Protein AF-V7EGT7-F1 (afdb_monomer_lite)

Radius of gyration: 18.67 Å; chains: 1; bounding box: 60×34×49 Å

Secondary structure (DSSP, 8-state):
-HHHHHHHHHH--S--EEE-BB-PPTT-TTHHHHHHHHHH-HHHHHTT----HHHHHHHHHHHH-THHHHHSSB--GGGTHHHHTTT--EEE---TT----SSS-HHHHHHHHHHHHHHT--SBGGGG-BT-SPPPPTTSPPPPS-EEEEEBGGGGTTTTHHHHTT---S-TTT--HHHHHHHHHEEEEE-HHHHHHHHHHHHHHHHTT-----PPPPP--

pLDDT: mean 87.6, std 14.0, range [36.25, 98.38]

Structure (mmCIF, N/CA/C/O backbone):
data_AF-V7EGT7-F1
#
_entry.id   AF-V7EGT7-F1
#
loop_
_atom_site.group_PDB
_atom_site.id
_atom_site.type_symbol
_atom_site.label_atom_id
_atom_site.label_alt_id
_atom_site.label_comp_id
_atom_site.label_asym_id
_atom_site.label_entity_id
_atom_site.label_seq_id
_atom_site.pdbx_PDB_ins_code
_atom_site.Cartn_x
_atom_site.Cartn_y
_atom_site.Cartn_z
_atom_site.occupancy
_atom_site.B_iso_or_equiv
_atom_site.auth_seq_id
_atom_site.auth_comp_id
_atom_site.auth_asym_id
_atom_site.auth_atom_id
_atom_site.pdbx_PDB_model_num
ATOM 1 N N . MET A 1 1 ? -11.798 -7.385 8.206 1.00 70.88 1 MET A N 1
ATOM 2 C CA . MET A 1 1 ? -10.501 -7.051 8.843 1.00 70.88 1 MET A CA 1
ATOM 3 C C . MET A 1 1 ? -10.725 -6.341 10.172 1.00 70.88 1 MET A C 1
ATOM 5 O O . MET A 1 1 ? -10.284 -6.860 11.183 1.00 70.88 1 MET A O 1
ATOM 9 N N . ILE A 1 2 ? -11.494 -5.248 10.194 1.00 84.38 2 ILE A N 1
ATOM 10 C CA . ILE A 1 2 ? -11.870 -4.516 11.419 1.00 84.38 2 ILE A CA 1
ATOM 11 C C . ILE A 1 2 ? -12.521 -5.384 12.517 1.00 84.38 2 ILE A C 1
ATOM 13 O O . ILE A 1 2 ? -12.106 -5.248 13.665 1.00 84.38 2 ILE A O 1
ATOM 17 N N . PRO A 1 3 ? -13.462 -6.310 12.226 1.00 88.12 3 PRO A N 1
ATOM 18 C CA . PRO A 1 3 ? -14.030 -7.165 13.275 1.00 88.12 3 PRO A CA 1
ATOM 19 C C . PRO A 1 3 ? -12.969 -7.982 14.027 1.00 88.12 3 PRO A C 1
ATOM 21 O O . PRO A 1 3 ? -12.962 -8.006 15.251 1.00 88.12 3 PRO A O 1
ATOM 24 N N . VAL A 1 4 ? -11.999 -8.540 13.296 1.00 91.62 4 VAL A N 1
ATOM 25 C CA . VAL A 1 4 ? -10.891 -9.313 13.877 1.00 91.62 4 VAL A CA 1
ATOM 26 C C . VAL A 1 4 ? -10.003 -8.437 14.766 1.00 91.62 4 VAL A C 1
ATOM 28 O O . VAL A 1 4 ? -9.580 -8.883 15.826 1.00 91.62 4 VAL A O 1
ATOM 31 N N . LEU A 1 5 ? -9.742 -7.184 14.380 1.00 93.00 5 LEU A N 1
ATOM 32 C CA . LEU A 1 5 ? -8.961 -6.255 15.208 1.00 93.00 5 LEU A CA 1
ATOM 33 C C . LEU A 1 5 ? -9.664 -5.941 16.540 1.00 93.00 5 LEU A C 1
ATOM 35 O O . LEU A 1 5 ? -9.001 -5.892 17.576 1.00 93.00 5 LEU A O 1
ATOM 39 N N . ARG A 1 6 ? -11.000 -5.810 16.539 1.00 92.31 6 ARG A N 1
ATOM 40 C CA . ARG A 1 6 ? -11.787 -5.642 17.776 1.00 92.31 6 ARG A CA 1
ATOM 41 C C . ARG A 1 6 ? -11.667 -6.860 18.684 1.00 92.31 6 ARG A C 1
ATOM 43 O O . ARG A 1 6 ? -11.539 -6.704 19.896 1.00 92.31 6 ARG A O 1
ATOM 50 N N . ASP A 1 7 ? -11.703 -8.057 18.109 1.00 95.38 7 ASP A N 1
ATOM 51 C CA . ASP A 1 7 ? -11.580 -9.297 18.876 1.00 95.38 7 ASP A CA 1
ATOM 52 C C . ASP A 1 7 ? -10.172 -9.456 19.463 1.00 95.38 7 ASP A C 1
ATOM 54 O O . ASP A 1 7 ? -10.041 -9.807 20.635 1.00 95.38 7 ASP A O 1
ATOM 58 N N . ILE A 1 8 ? -9.126 -9.091 18.709 1.00 96.06 8 ILE A N 1
ATOM 59 C CA . ILE A 1 8 ? -7.748 -9.031 19.221 1.00 96.06 8 ILE A CA 1
ATOM 60 C C . ILE A 1 8 ? -7.662 -8.065 20.404 1.00 96.06 8 ILE A C 1
ATOM 62 O O . ILE A 1 8 ? -7.155 -8.450 21.455 1.00 96.06 8 ILE A O 1
ATOM 66 N N . ARG A 1 9 ? -8.194 -6.840 20.276 1.00 95.06 9 ARG A N 1
ATOM 67 C CA . ARG A 1 9 ? -8.167 -5.854 21.367 1.00 95.06 9 ARG A CA 1
ATOM 68 C C . ARG A 1 9 ? -8.840 -6.373 22.636 1.00 95.06 9 ARG A C 1
ATOM 70 O O . ARG A 1 9 ? -8.308 -6.139 23.715 1.00 95.06 9 ARG A O 1
ATOM 77 N N . LYS A 1 10 ? -9.979 -7.066 22.525 1.00 96.88 10 LYS A N 1
ATOM 78 C CA . LYS A 1 10 ? -10.683 -7.660 23.679 1.00 96.88 10 LYS A CA 1
ATOM 79 C C . LYS A 1 10 ? -9.888 -8.785 24.344 1.00 96.88 10 LYS A C 1
ATOM 81 O O . LYS A 1 10 ? -10.041 -9.005 25.540 1.00 96.88 10 LYS A O 1
ATOM 86 N N . ALA A 1 11 ? -9.083 -9.511 23.571 1.00 98.00 11 ALA A N 1
ATOM 87 C CA . ALA A 1 11 ? -8.347 -10.678 24.043 1.00 98.00 11 ALA A CA 1
ATOM 88 C C . ALA A 1 11 ? -7.030 -10.336 24.760 1.00 98.00 11 ALA A C 1
ATOM 90 O O . ALA A 1 11 ? -6.483 -11.192 25.453 1.00 98.00 11 ALA A O 1
ATOM 91 N N . VAL A 1 12 ? -6.498 -9.121 24.593 1.00 97.44 12 VAL A N 1
ATOM 92 C CA . VAL A 1 12 ? -5.183 -8.736 25.129 1.00 97.44 12 VAL A CA 1
ATOM 93 C C . VAL A 1 12 ? -5.239 -7.397 25.856 1.00 97.44 12 VAL A C 1
ATOM 95 O O . VAL A 1 12 ? -6.041 -6.532 25.522 1.00 97.44 12 VAL A O 1
ATOM 98 N N . SER A 1 13 ? -4.346 -7.186 26.823 1.00 96.12 13 SER A N 1
ATOM 99 C CA . SER A 1 13 ? -4.192 -5.919 27.560 1.00 96.12 13 SER A CA 1
ATOM 100 C C . SER A 1 13 ? -2.916 -5.153 27.202 1.00 96.12 13 SER A C 1
ATOM 102 O O . SER A 1 13 ? -2.724 -4.037 27.672 1.00 96.12 13 SER A O 1
ATOM 104 N N . CYS A 1 14 ? -2.042 -5.726 26.370 1.00 96.75 14 CYS A N 1
ATOM 105 C CA . CYS A 1 14 ? -0.824 -5.054 25.930 1.00 96.75 14 CYS A CA 1
ATOM 106 C C . CYS A 1 14 ? -1.125 -3.918 24.946 1.00 96.75 14 CYS A C 1
ATOM 108 O O . CYS A 1 14 ? -2.192 -3.874 24.328 1.00 96.75 14 CYS A O 1
ATOM 110 N N . GLN A 1 15 ? -0.158 -3.020 24.784 1.00 97.25 15 GLN A N 1
ATOM 111 C CA . GLN A 1 15 ? -0.218 -1.986 23.763 1.00 97.25 15 GLN A CA 1
ATOM 112 C C . GLN A 1 15 ? -0.240 -2.619 22.367 1.00 97.25 15 GLN A C 1
ATOM 114 O O . GLN A 1 15 ? 0.582 -3.485 22.051 1.00 97.25 15 GLN A O 1
ATOM 119 N N . LEU A 1 16 ? -1.176 -2.174 21.528 1.00 97.00 16 LEU A N 1
ATOM 120 C CA . LEU A 1 16 ? -1.299 -2.636 20.149 1.00 97.00 16 LEU A CA 1
ATOM 121 C C . LEU A 1 16 ? -0.778 -1.585 19.173 1.00 97.00 16 LEU A C 1
ATOM 123 O O . LEU A 1 16 ? -1.064 -0.396 19.306 1.00 97.00 16 LEU A O 1
ATOM 127 N N . SER A 1 17 ? -0.031 -2.056 18.173 1.00 96.31 17 SER A N 1
ATOM 128 C CA . SER A 1 17 ? 0.456 -1.230 17.069 1.00 96.31 17 SER A CA 1
ATOM 129 C C . SER A 1 17 ? -0.159 -1.665 15.746 1.00 96.31 17 SER A C 1
ATOM 131 O O . SER A 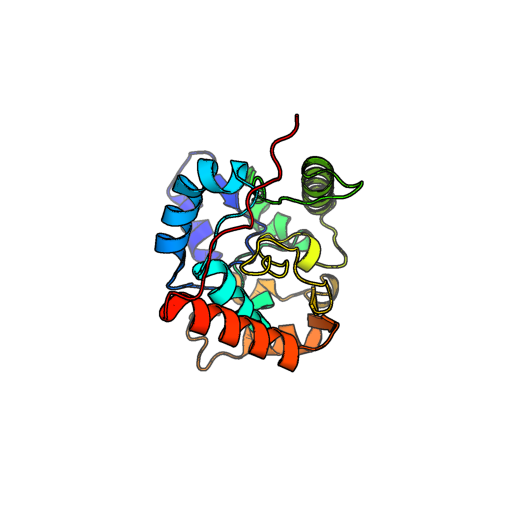1 17 ? -0.352 -2.861 15.511 1.00 96.31 17 SER A O 1
ATOM 133 N N . VAL A 1 18 ? -0.437 -0.699 14.874 1.00 95.38 18 VAL A N 1
ATOM 134 C CA . VAL A 1 18 ? -0.945 -0.931 13.521 1.00 95.38 18 VAL A CA 1
ATOM 135 C C . VAL A 1 18 ? 0.009 -0.328 12.495 1.00 95.38 18 VAL A C 1
ATOM 137 O O . VAL A 1 18 ? 0.459 0.803 12.643 1.00 95.38 18 VAL A O 1
ATOM 140 N N . LEU A 1 19 ? 0.345 -1.104 11.465 1.00 95.56 19 LEU A N 1
ATOM 141 C CA . LEU A 1 19 ? 1.169 -0.661 10.344 1.00 95.56 19 LEU A CA 1
ATOM 142 C C . LEU A 1 19 ? 0.270 -0.101 9.245 1.00 95.56 19 LEU A C 1
ATOM 144 O O . LEU A 1 19 ? -0.641 -0.801 8.807 1.00 95.56 19 LEU A O 1
ATOM 148 N N . VAL A 1 20 ? 0.510 1.141 8.826 1.00 96.38 20 VAL A N 1
ATOM 149 C CA . VAL A 1 20 ? -0.514 1.913 8.100 1.00 96.38 20 VAL A CA 1
ATOM 150 C C . VAL A 1 20 ? -0.236 2.152 6.619 1.00 96.38 20 VAL A C 1
ATOM 152 O O . VAL A 1 20 ? -1.173 2.403 5.875 1.00 96.38 20 VAL A O 1
ATOM 155 N N . ASN A 1 21 ? 1.003 2.045 6.143 1.00 95.00 21 ASN A N 1
ATOM 156 C CA . ASN A 1 21 ? 1.370 2.526 4.805 1.00 95.00 21 ASN A CA 1
ATOM 157 C C . ASN A 1 21 ? 2.013 1.466 3.893 1.00 95.00 21 ASN A C 1
ATOM 159 O O . ASN A 1 21 ? 2.873 1.767 3.068 1.00 95.00 21 ASN A O 1
ATOM 163 N N . GLU A 1 22 ? 1.587 0.214 4.024 1.00 93.31 22 GLU A N 1
ATOM 164 C CA . GLU A 1 22 ? 2.074 -0.895 3.199 1.00 93.31 22 GLU A CA 1
ATOM 165 C C . GLU A 1 22 ? 1.416 -0.915 1.807 1.00 93.31 22 GLU A C 1
ATOM 167 O O . GLU A 1 22 ? 0.243 -1.259 1.669 1.00 93.31 22 GLU A O 1
ATOM 172 N N . GLY A 1 23 ? 2.192 -0.624 0.754 1.00 93.06 23 GLY A N 1
ATOM 173 C CA . GLY A 1 23 ? 1.782 -0.725 -0.661 1.00 93.06 23 GLY A CA 1
ATOM 174 C C . GLY A 1 23 ? 1.973 -2.119 -1.282 1.00 93.06 23 GLY A C 1
ATOM 175 O O . GLY A 1 23 ? 2.091 -2.268 -2.507 1.00 93.06 23 GLY A O 1
ATOM 176 N N . CYS A 1 24 ? 2.052 -3.150 -0.438 1.00 93.06 24 CYS A N 1
ATOM 177 C CA . CYS A 1 24 ? 2.168 -4.547 -0.842 1.00 93.06 24 CYS A CA 1
ATOM 178 C C . CYS A 1 24 ? 0.906 -5.046 -1.563 1.00 93.06 24 CYS A C 1
ATOM 180 O O . CYS A 1 24 ? -0.211 -4.648 -1.248 1.00 93.06 24 CYS A O 1
ATOM 182 N N . VAL A 1 25 ? 1.067 -6.019 -2.463 1.00 95.38 25 VAL A N 1
ATOM 183 C CA . VAL A 1 25 ? -0.076 -6.743 -3.045 1.00 95.38 25 VAL A CA 1
ATOM 184 C C . VAL A 1 25 ? -0.821 -7.508 -1.942 1.00 95.38 25 VAL A C 1
ATOM 186 O O . VAL A 1 25 ? -0.206 -8.147 -1.079 1.00 95.38 25 VAL A O 1
ATOM 189 N N . PHE A 1 26 ? -2.151 -7.424 -1.945 1.00 94.69 26 PHE A N 1
ATOM 190 C CA . PHE A 1 26 ? -2.994 -8.097 -0.957 1.00 94.69 26 PHE A CA 1
ATOM 191 C C . PHE A 1 26 ? -2.834 -9.617 -1.048 1.00 94.69 26 PHE A C 1
ATOM 193 O O . PHE A 1 26 ? -2.833 -10.174 -2.140 1.00 94.69 26 PHE A O 1
ATOM 200 N N . GLU A 1 27 ? -2.657 -10.276 0.101 1.00 92.31 27 GLU A N 1
ATOM 201 C CA . GLU A 1 27 ? -2.372 -11.721 0.188 1.00 92.31 27 GLU A CA 1
ATOM 202 C C . GLU A 1 27 ? -1.234 -12.182 -0.752 1.00 92.31 27 GLU A C 1
ATOM 204 O O . GLU A 1 27 ? -1.244 -13.292 -1.280 1.00 92.31 27 GLU A O 1
ATOM 209 N N . CYS A 1 28 ? -0.221 -11.323 -0.940 1.00 94.81 28 CYS A N 1
ATOM 210 C CA . CYS A 1 28 ? 0.900 -11.578 -1.841 1.00 94.81 28 CYS A CA 1
ATOM 211 C C . CYS A 1 28 ? 1.594 -12.925 -1.546 1.00 94.81 28 CYS A C 1
ATOM 213 O O . CYS A 1 28 ? 2.134 -13.104 -0.444 1.00 94.81 28 CYS A O 1
ATOM 215 N N . PRO A 1 29 ? 1.692 -13.836 -2.537 1.00 95.38 29 PRO A N 1
ATOM 216 C CA . PRO A 1 29 ? 2.338 -15.136 -2.355 1.00 95.38 29 PRO A CA 1
ATOM 217 C C . PRO A 1 29 ? 3.851 -15.014 -2.134 1.00 95.38 29 PRO A C 1
ATOM 219 O O . PRO A 1 29 ? 4.467 -15.892 -1.534 1.00 95.38 29 PRO A O 1
ATOM 222 N N . LEU A 1 30 ? 4.456 -13.902 -2.561 1.00 95.81 30 LEU A N 1
ATOM 223 C CA . LEU A 1 30 ? 5.890 -13.654 -2.422 1.00 95.81 30 LEU A CA 1
ATOM 224 C C . LEU A 1 30 ? 6.261 -13.028 -1.075 1.00 95.81 30 LEU A C 1
ATOM 226 O O . LEU A 1 30 ? 7.444 -12.906 -0.782 1.00 95.81 30 LEU A O 1
ATOM 230 N N . ARG A 1 31 ? 5.294 -12.651 -0.223 1.00 92.88 31 ARG A N 1
ATOM 231 C CA . ARG A 1 31 ? 5.556 -11.834 0.977 1.00 92.88 31 ARG A CA 1
ATOM 232 C C . ARG A 1 31 ? 6.598 -12.439 1.918 1.00 92.88 31 ARG A C 1
ATOM 234 O O . ARG A 1 31 ? 7.459 -11.720 2.413 1.00 92.88 31 ARG A O 1
ATOM 241 N N . ARG A 1 32 ? 6.520 -13.748 2.180 1.00 93.31 32 ARG A N 1
ATOM 242 C CA . ARG A 1 32 ? 7.468 -14.428 3.083 1.00 93.31 32 ARG A CA 1
ATOM 243 C C . ARG A 1 32 ? 8.871 -14.495 2.489 1.00 93.31 32 ARG A C 1
ATOM 245 O O . ARG A 1 32 ? 9.837 -14.253 3.200 1.00 93.31 32 ARG A O 1
ATOM 252 N N . TYR A 1 33 ? 8.963 -14.803 1.199 1.00 93.94 33 TYR A N 1
ATOM 253 C CA . TYR A 1 33 ? 10.238 -14.861 0.495 1.00 93.94 33 TYR A CA 1
ATOM 254 C C . TYR A 1 33 ? 10.879 -13.471 0.407 1.00 93.94 33 TYR A C 1
ATOM 256 O O . TYR A 1 33 ? 12.031 -13.312 0.795 1.00 93.94 33 TYR A O 1
ATOM 264 N N . HIS A 1 34 ? 10.101 -12.453 0.033 1.00 92.38 34 HIS A N 1
ATOM 265 C CA . HIS A 1 34 ? 10.538 -11.061 -0.017 1.00 92.38 34 HI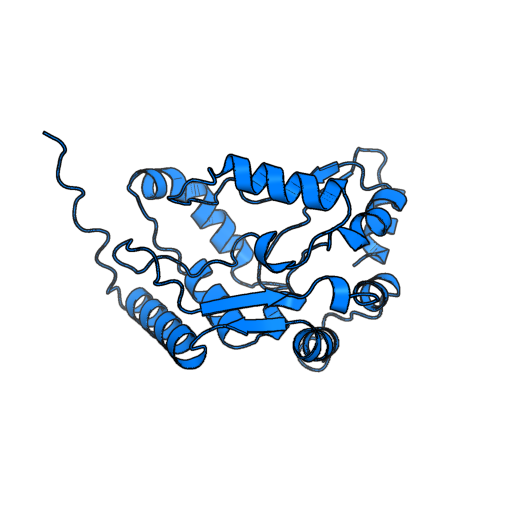S A CA 1
ATOM 266 C C . HIS A 1 34 ? 11.067 -10.574 1.337 1.00 92.38 34 HIS A C 1
ATOM 268 O O . HIS A 1 34 ? 12.162 -10.030 1.402 1.00 92.38 34 HIS A O 1
ATOM 274 N N . ALA A 1 35 ? 10.355 -10.848 2.438 1.00 89.62 35 ALA A N 1
ATOM 275 C CA . ALA A 1 35 ? 10.841 -10.510 3.777 1.00 89.62 35 ALA A CA 1
ATOM 276 C C . ALA A 1 35 ? 12.198 -11.170 4.095 1.00 89.62 35 ALA A C 1
ATOM 278 O O . ALA A 1 35 ? 13.050 -10.542 4.723 1.00 89.62 35 ALA A O 1
ATOM 279 N N . GLY A 1 36 ? 12.418 -12.408 3.639 1.00 90.06 36 GLY A N 1
ATOM 280 C CA . GLY A 1 36 ? 13.708 -13.089 3.756 1.00 90.06 36 GLY A CA 1
ATOM 281 C C . GLY A 1 36 ? 14.805 -12.404 2.941 1.00 90.06 36 GLY A C 1
ATOM 282 O O . GLY A 1 36 ? 15.857 -12.095 3.492 1.00 90.06 36 GLY A O 1
ATOM 283 N N . VAL A 1 37 ? 14.544 -12.103 1.665 1.00 86.94 37 VAL A N 1
ATOM 284 C CA . VAL A 1 37 ? 15.484 -11.377 0.790 1.00 86.94 37 VAL A CA 1
ATOM 285 C C . VAL A 1 37 ? 15.871 -10.036 1.413 1.00 86.94 37 VAL A C 1
ATOM 287 O O . VAL A 1 37 ? 17.055 -9.789 1.628 1.00 86.94 37 VAL A O 1
ATOM 290 N N . MET A 1 38 ? 14.889 -9.219 1.805 1.00 83.06 38 MET A N 1
ATOM 291 C CA . MET A 1 38 ? 15.132 -7.901 2.403 1.00 83.06 38 MET A CA 1
ATOM 292 C C . MET A 1 38 ? 15.938 -7.976 3.702 1.00 83.06 38 MET A C 1
ATOM 294 O O . MET A 1 38 ? 16.800 -7.133 3.938 1.00 83.06 38 MET A O 1
ATOM 298 N N . SER A 1 39 ? 15.721 -9.007 4.525 1.00 85.06 39 SER A N 1
ATOM 299 C CA . SER A 1 39 ? 16.464 -9.191 5.782 1.00 85.06 39 SER A CA 1
ATOM 300 C C . SER A 1 39 ? 17.952 -9.505 5.570 1.00 85.06 39 SER A C 1
ATOM 302 O O . SER A 1 39 ? 18.750 -9.307 6.483 1.00 85.06 39 SER A O 1
ATOM 304 N N . HIS A 1 40 ? 18.337 -9.977 4.379 1.00 84.56 40 HIS A N 1
ATOM 305 C CA . HIS A 1 40 ? 19.718 -10.314 4.019 1.00 84.56 40 HIS A CA 1
ATOM 306 C C . HIS A 1 40 ? 20.324 -9.381 2.958 1.00 84.56 40 HIS A C 1
ATOM 308 O O . HIS A 1 40 ? 21.514 -9.483 2.662 1.00 84.56 40 HIS A O 1
ATOM 314 N N . ALA A 1 41 ? 19.544 -8.448 2.405 1.00 78.00 41 ALA A N 1
ATOM 315 C CA . ALA A 1 41 ? 19.968 -7.577 1.312 1.00 78.00 41 ALA A CA 1
ATOM 316 C C . ALA A 1 41 ? 20.910 -6.439 1.744 1.00 78.00 41 ALA A C 1
ATOM 318 O O . ALA A 1 41 ? 21.465 -5.776 0.875 1.00 78.00 41 ALA A O 1
ATOM 319 N N . GLN A 1 42 ? 21.134 -6.220 3.048 1.00 72.75 42 GLN A N 1
ATOM 320 C CA . GLN A 1 42 ? 21.888 -5.072 3.578 1.00 72.75 42 GLN A CA 1
ATOM 321 C C . GLN A 1 42 ? 23.248 -4.862 2.887 1.00 72.75 42 GLN A C 1
ATOM 323 O O . GLN A 1 42 ? 23.515 -3.779 2.377 1.00 72.75 42 GLN A O 1
ATOM 328 N N . ALA A 1 43 ? 24.069 -5.910 2.781 1.00 69.50 43 ALA A N 1
ATOM 329 C CA . ALA A 1 43 ? 25.381 -5.819 2.131 1.00 69.50 43 ALA A CA 1
ATOM 330 C C . ALA A 1 43 ? 25.286 -5.523 0.619 1.00 69.50 43 ALA A C 1
ATOM 332 O O . ALA A 1 43 ? 26.169 -4.896 0.043 1.00 69.50 43 ALA A O 1
ATOM 333 N N . SER A 1 44 ? 24.207 -5.962 -0.039 1.00 69.19 44 SER A N 1
ATOM 334 C CA . SER A 1 44 ? 23.953 -5.659 -1.456 1.00 69.19 44 SER A CA 1
ATOM 335 C C . SER A 1 44 ? 23.435 -4.230 -1.647 1.00 69.19 44 SER A C 1
ATOM 337 O O . SER A 1 44 ? 23.800 -3.566 -2.612 1.00 69.19 44 SER A O 1
ATOM 339 N N . ILE A 1 45 ? 22.636 -3.730 -0.699 1.00 66.06 45 ILE A N 1
ATOM 340 C CA . ILE A 1 45 ? 22.169 -2.339 -0.657 1.00 66.06 45 ILE A CA 1
ATOM 341 C C . ILE A 1 45 ? 23.354 -1.383 -0.463 1.00 66.06 45 ILE A C 1
ATOM 343 O O . ILE A 1 45 ? 23.438 -0.380 -1.164 1.00 66.06 45 ILE A O 1
ATOM 347 N N . GLU A 1 46 ? 24.312 -1.719 0.407 1.00 66.19 46 GLU A N 1
ATOM 348 C CA . GLU A 1 46 ? 25.575 -0.972 0.562 1.00 66.19 46 GLU A CA 1
ATOM 349 C C . GLU A 1 46 ? 26.407 -0.949 -0.732 1.00 66.19 46 GLU A C 1
ATOM 351 O O . GLU A 1 46 ? 27.085 0.036 -1.020 1.00 66.19 46 GLU A O 1
ATOM 356 N N . GLY A 1 47 ? 26.300 -1.998 -1.554 1.00 62.03 47 GLY A N 1
ATOM 357 C CA . GLY A 1 47 ? 26.863 -2.070 -2.907 1.00 62.03 47 GLY A CA 1
ATOM 358 C C . GLY A 1 47 ? 26.123 -1.233 -3.961 1.00 62.03 47 GLY A C 1
ATOM 359 O O . GLY A 1 47 ? 26.494 -1.271 -5.133 1.00 62.03 47 GLY A O 1
ATOM 360 N N . GLY A 1 48 ? 25.090 -0.485 -3.564 1.00 60.03 48 GLY A N 1
ATOM 361 C CA . GLY A 1 48 ? 24.338 0.454 -4.396 1.00 60.03 48 GLY A CA 1
ATOM 362 C C . GLY A 1 48 ? 23.046 -0.106 -4.991 1.00 60.03 48 GLY A C 1
ATOM 363 O O . GLY A 1 48 ? 22.175 0.677 -5.364 1.00 60.03 48 GLY A O 1
ATOM 364 N N . TYR A 1 49 ? 22.875 -1.430 -5.068 1.00 68.38 49 TYR A N 1
ATOM 365 C CA . TYR A 1 49 ? 21.650 -2.040 -5.586 1.00 68.38 49 TYR A CA 1
ATOM 366 C C . TYR A 1 49 ? 21.576 -3.543 -5.286 1.00 68.38 49 TYR A C 1
ATOM 368 O O . TYR A 1 49 ? 22.572 -4.259 -5.384 1.00 68.38 49 TYR A O 1
ATOM 376 N N . HIS A 1 50 ? 20.371 -4.039 -4.997 1.00 77.44 50 HIS A N 1
ATOM 377 C CA . HIS A 1 50 ? 20.091 -5.469 -4.930 1.00 77.44 50 HIS A CA 1
ATOM 378 C C . HIS A 1 50 ? 18.971 -5.828 -5.906 1.00 77.44 50 HIS A C 1
ATOM 380 O O . HIS A 1 50 ? 17.954 -5.142 -5.997 1.00 77.44 50 HIS A O 1
ATOM 386 N N . THR A 1 51 ? 19.158 -6.921 -6.635 1.00 82.12 51 THR A N 1
ATOM 387 C CA . THR A 1 51 ? 18.144 -7.442 -7.545 1.00 82.12 51 THR A CA 1
ATOM 388 C C . THR A 1 51 ? 16.993 -8.056 -6.756 1.00 82.12 51 THR A C 1
ATOM 390 O O . THR A 1 51 ? 17.189 -9.035 -6.036 1.00 82.12 51 THR A O 1
ATOM 393 N N . ASP A 1 52 ? 15.785 -7.520 -6.929 1.00 87.25 52 ASP A N 1
ATOM 394 C CA . ASP A 1 52 ? 14.598 -7.967 -6.199 1.00 87.25 52 ASP A CA 1
ATOM 395 C C . ASP A 1 52 ? 13.501 -8.489 -7.135 1.00 87.25 52 ASP A C 1
ATOM 397 O O . ASP A 1 52 ? 12.632 -7.758 -7.617 1.00 87.25 52 ASP A O 1
ATOM 401 N N . PHE A 1 53 ? 13.511 -9.805 -7.356 1.00 91.81 53 PHE A N 1
ATOM 402 C CA . PHE A 1 53 ? 12.483 -10.493 -8.139 1.00 91.81 53 PHE A CA 1
ATOM 403 C C . PHE A 1 53 ? 11.061 -10.268 -7.594 1.00 91.81 53 PHE A C 1
ATOM 405 O O . PHE A 1 53 ? 10.099 -10.210 -8.369 1.00 91.81 53 PHE A O 1
ATOM 412 N N . CYS A 1 54 ? 10.906 -10.132 -6.274 1.00 93.50 54 CYS A N 1
ATOM 413 C CA . CYS A 1 54 ? 9.603 -9.904 -5.658 1.00 93.50 54 CYS A CA 1
ATOM 414 C C . CYS A 1 54 ? 9.084 -8.517 -6.000 1.00 93.50 54 CYS A C 1
ATOM 416 O O . CYS A 1 54 ? 7.903 -8.378 -6.334 1.00 93.50 54 CYS A O 1
ATOM 418 N N . TYR A 1 55 ? 9.960 -7.514 -5.946 1.00 91.31 55 TYR A N 1
ATOM 419 C CA . TYR A 1 55 ? 9.577 -6.146 -6.248 1.00 91.31 55 TYR A CA 1
ATOM 420 C C . TYR A 1 55 ? 9.252 -5.955 -7.728 1.00 91.31 55 TYR A C 1
ATOM 422 O O . TYR A 1 55 ? 8.235 -5.338 -8.047 1.00 91.31 55 TYR A O 1
ATOM 430 N N . TYR A 1 56 ? 10.010 -6.579 -8.637 1.00 93.25 56 TYR A N 1
ATOM 431 C CA . TYR A 1 56 ? 9.659 -6.611 -10.062 1.00 93.25 56 TYR A CA 1
ATOM 432 C C . TYR A 1 56 ? 8.312 -7.294 -10.316 1.00 93.25 56 TYR A C 1
ATOM 434 O O . TYR A 1 56 ? 7.476 -6.784 -11.063 1.00 93.25 56 TYR A O 1
ATOM 442 N N . SER A 1 57 ? 8.064 -8.427 -9.654 1.00 95.81 57 SER A N 1
ATOM 443 C CA . SER A 1 57 ? 6.806 -9.167 -9.785 1.00 95.81 57 SER A CA 1
ATOM 444 C C . SER A 1 57 ? 5.609 -8.361 -9.290 1.00 95.81 57 SER A C 1
ATOM 446 O O . SER A 1 57 ? 4.607 -8.252 -9.994 1.00 95.81 57 SER A O 1
ATOM 448 N N . CYS A 1 58 ? 5.701 -7.754 -8.105 1.00 95.06 58 CYS A N 1
ATOM 449 C CA . CYS A 1 58 ? 4.583 -6.996 -7.554 1.00 95.06 58 CYS A CA 1
ATOM 450 C C . CYS A 1 58 ? 4.360 -5.668 -8.295 1.00 95.06 58 CYS A C 1
ATOM 452 O O . CYS A 1 58 ? 3.212 -5.268 -8.483 1.00 95.06 58 CYS A O 1
ATOM 454 N N . SER A 1 59 ? 5.428 -5.032 -8.783 1.00 94.12 59 SER A N 1
ATOM 455 C CA . SER A 1 59 ? 5.374 -3.871 -9.678 1.00 94.12 59 SER A CA 1
ATOM 456 C C . SER A 1 59 ? 4.624 -4.195 -10.965 1.00 94.12 59 SER A C 1
ATOM 458 O O . SER A 1 59 ? 3.709 -3.466 -11.348 1.00 94.12 59 SER A O 1
ATOM 460 N N . GLN A 1 60 ? 4.925 -5.344 -11.575 1.00 95.62 60 GLN A N 1
ATOM 461 C CA . GLN A 1 60 ? 4.208 -5.831 -12.749 1.00 95.62 60 GLN A CA 1
ATOM 462 C C . GLN A 1 60 ? 2.724 -6.077 -12.458 1.00 95.62 60 GLN A C 1
ATOM 464 O O . GLN A 1 60 ? 1.875 -5.599 -13.205 1.00 95.62 60 GLN A O 1
ATOM 469 N N . TRP A 1 61 ? 2.385 -6.761 -11.359 1.00 96.00 61 TRP A N 1
ATOM 470 C CA . TRP A 1 61 ? 0.987 -7.038 -10.998 1.00 96.00 61 TRP A CA 1
ATOM 471 C C . TRP A 1 61 ? 0.177 -5.765 -10.758 1.00 96.00 61 TRP A C 1
ATOM 473 O O . TRP A 1 61 ? -0.944 -5.654 -11.253 1.00 96.00 61 TRP A O 1
ATOM 483 N N . LYS A 1 62 ? 0.754 -4.793 -10.043 1.00 94.94 62 LYS A N 1
ATOM 484 C CA . LYS A 1 62 ? 0.120 -3.493 -9.791 1.00 94.94 62 LYS A CA 1
ATOM 485 C C . LYS A 1 62 ? -0.012 -2.664 -11.066 1.00 94.94 62 LYS A C 1
ATOM 487 O O . LYS A 1 62 ? -1.071 -2.103 -11.328 1.00 94.94 62 LYS A O 1
ATOM 492 N N . GLY A 1 63 ? 1.021 -2.663 -11.910 1.00 93.81 63 GLY A N 1
ATOM 493 C CA . GLY A 1 63 ? 0.972 -2.052 -13.237 1.00 93.81 63 GLY A CA 1
ATOM 494 C C . GLY A 1 63 ? -0.085 -2.683 -14.142 1.00 93.81 63 GLY A C 1
ATOM 495 O O . GLY A 1 63 ? -0.770 -1.991 -14.891 1.00 93.81 63 GLY A O 1
ATOM 496 N N . ALA A 1 64 ? -0.273 -3.998 -14.054 1.00 95.00 64 ALA A N 1
ATOM 497 C CA . ALA A 1 64 ? -1.255 -4.726 -14.844 1.00 95.00 64 ALA A CA 1
ATOM 498 C C . ALA A 1 64 ? -2.691 -4.527 -14.344 1.00 95.00 64 ALA A C 1
ATOM 500 O O . ALA A 1 64 ? -3.618 -4.683 -15.139 1.00 95.00 64 ALA A O 1
ATOM 501 N N . ARG A 1 65 ? -2.900 -4.148 -13.076 1.00 94.25 65 ARG A N 1
ATOM 502 C CA . ARG A 1 65 ? -4.221 -4.025 -12.439 1.00 94.25 65 ARG A CA 1
ATOM 503 C C . ARG A 1 65 ? -4.252 -2.882 -11.423 1.00 94.25 65 ARG A C 1
ATOM 505 O O . ARG A 1 65 ? -3.774 -3.021 -10.299 1.00 94.25 65 ARG A O 1
ATOM 512 N N . THR A 1 66 ? -4.863 -1.760 -11.799 1.00 92.81 66 THR A N 1
ATOM 513 C CA . THR A 1 66 ? -4.947 -0.559 -10.952 1.00 92.81 66 THR A CA 1
ATOM 514 C C . THR A 1 66 ? -5.673 -0.826 -9.628 1.00 92.81 66 THR A C 1
ATOM 516 O O . THR A 1 66 ? -5.373 -0.204 -8.612 1.00 92.81 66 THR A O 1
ATOM 519 N N . GLU A 1 67 ? -6.585 -1.797 -9.585 1.00 95.75 67 GLU A N 1
ATOM 520 C CA . GLU A 1 67 ? -7.272 -2.167 -8.351 1.00 95.75 67 GLU A CA 1
ATOM 521 C C . GLU A 1 67 ? -6.344 -2.736 -7.269 1.00 95.75 67 GLU A C 1
ATOM 523 O O . GLU A 1 67 ? -6.704 -2.710 -6.092 1.00 95.75 67 GLU A O 1
ATOM 528 N N . GLU A 1 68 ? -5.147 -3.214 -7.625 1.00 95.75 68 GLU A N 1
ATOM 529 C CA . GLU A 1 68 ? -4.171 -3.702 -6.645 1.00 95.75 68 GLU A CA 1
ATOM 530 C C . GLU A 1 68 ? -3.686 -2.586 -5.714 1.00 95.75 68 GLU A C 1
ATOM 532 O O . GLU A 1 68 ? -3.424 -2.845 -4.540 1.00 95.75 68 GLU A O 1
ATOM 537 N N . TYR A 1 69 ? -3.648 -1.336 -6.188 1.00 95.12 69 TYR A N 1
ATOM 538 C CA . TYR A 1 69 ? -3.291 -0.183 -5.356 1.00 95.12 69 TYR A CA 1
ATOM 539 C C . TYR A 1 69 ? -4.323 0.083 -4.252 1.00 95.12 69 TYR A C 1
ATOM 541 O O . TYR A 1 69 ? -3.957 0.539 -3.173 1.00 95.12 69 TYR A O 1
ATOM 549 N N . LEU A 1 70 ? -5.597 -0.251 -4.488 1.00 96.62 70 LEU A N 1
ATOM 550 C CA . LEU A 1 70 ? -6.686 -0.103 -3.514 1.00 96.62 70 LEU A CA 1
ATOM 551 C C . LEU A 1 70 ? -6.899 -1.371 -2.675 1.00 96.62 70 LEU A C 1
ATOM 553 O O . LEU A 1 70 ? -7.551 -1.326 -1.636 1.00 96.62 70 LEU A O 1
ATOM 557 N N . ARG A 1 71 ? -6.396 -2.524 -3.130 1.00 95.75 71 ARG A N 1
ATOM 558 C CA . ARG A 1 71 ? -6.388 -3.769 -2.344 1.00 95.75 71 ARG A CA 1
ATOM 559 C C . ARG A 1 71 ? -5.263 -3.792 -1.313 1.00 95.75 71 ARG A C 1
ATOM 561 O O . ARG A 1 71 ? -5.383 -4.515 -0.325 1.00 95.75 71 ARG A O 1
ATOM 568 N N . ALA A 1 72 ? -4.177 -3.060 -1.567 1.00 94.94 72 ALA A N 1
ATOM 569 C CA . ALA A 1 72 ? -3.018 -3.004 -0.689 1.00 94.94 72 ALA A CA 1
ATOM 570 C C . ALA A 1 72 ? -3.414 -2.694 0.774 1.00 94.94 72 ALA A C 1
ATOM 572 O O . ALA A 1 72 ? -4.366 -1.948 1.012 1.00 94.94 72 ALA A O 1
ATOM 573 N N . PRO A 1 73 ? -2.736 -3.296 1.771 1.00 92.56 73 PRO A N 1
ATOM 574 C CA . PRO A 1 73 ? -3.169 -3.269 3.166 1.00 92.56 73 PRO A CA 1
ATOM 575 C C . PRO A 1 73 ? -2.721 -1.990 3.893 1.00 92.56 73 PRO A C 1
ATOM 577 O O . PRO A 1 73 ? -2.018 -2.063 4.901 1.00 92.56 73 PRO A O 1
ATOM 580 N N . TRP A 1 74 ? -3.128 -0.829 3.388 1.00 95.75 74 TRP A N 1
ATOM 581 C CA . TRP A 1 74 ? -2.885 0.469 4.014 1.00 95.75 74 TRP A CA 1
ATOM 582 C C . TRP A 1 74 ? -4.131 1.020 4.716 1.00 95.75 74 TRP A C 1
ATOM 584 O O . TRP A 1 74 ? -5.256 0.562 4.507 1.00 95.75 74 TRP A O 1
ATOM 594 N N . ILE A 1 75 ? -3.919 2.011 5.578 1.00 97.00 75 ILE A N 1
ATOM 595 C CA . ILE A 1 75 ? -4.947 2.764 6.293 1.00 97.00 75 ILE A CA 1
ATOM 596 C C . ILE A 1 75 ? -4.803 4.216 5.864 1.00 97.00 75 ILE A C 1
ATOM 598 O O . ILE A 1 75 ? -3.737 4.796 5.995 1.00 97.00 75 ILE A O 1
ATOM 602 N N . ARG A 1 76 ? -5.866 4.807 5.326 1.00 97.31 76 ARG A N 1
ATOM 603 C CA . ARG A 1 76 ? -5.848 6.211 4.917 1.00 97.31 76 ARG A CA 1
ATOM 604 C C . ARG A 1 76 ? -5.715 7.113 6.157 1.00 97.31 76 ARG A C 1
ATOM 606 O O . ARG A 1 76 ? -6.393 6.831 7.146 1.00 97.31 76 ARG A O 1
ATOM 613 N N . PRO A 1 77 ? -4.924 8.202 6.121 1.00 98.00 77 PRO A N 1
ATOM 614 C CA . PRO A 1 77 ? -4.830 9.153 7.229 1.00 98.00 77 PRO A CA 1
ATOM 615 C C . PRO A 1 77 ? -6.182 9.648 7.758 1.00 98.00 77 PRO A C 1
ATOM 617 O O . PRO A 1 77 ? -6.415 9.593 8.961 1.00 98.00 77 PRO A O 1
ATOM 620 N N . GLN A 1 78 ? -7.112 10.017 6.871 1.00 98.00 78 GLN A N 1
ATOM 621 C CA . GLN A 1 78 ? -8.479 10.442 7.214 1.00 98.00 78 GLN A CA 1
ATOM 622 C C . GLN A 1 78 ? -9.295 9.366 7.964 1.00 98.00 78 GLN A C 1
ATOM 624 O O . GLN A 1 78 ? -10.296 9.679 8.600 1.00 98.00 78 GLN A O 1
ATOM 629 N N . ASP A 1 79 ? -8.899 8.093 7.876 1.00 97.56 79 ASP A N 1
ATOM 630 C CA . ASP A 1 79 ? -9.603 6.952 8.468 1.00 97.56 79 ASP A CA 1
ATOM 631 C C . ASP A 1 79 ? -8.929 6.424 9.751 1.00 97.56 79 ASP A C 1
ATOM 633 O O . ASP A 1 79 ? -9.395 5.437 10.331 1.00 97.56 79 ASP A O 1
ATOM 637 N N . ILE A 1 80 ? -7.822 7.033 10.199 1.00 97.19 80 ILE A N 1
ATOM 638 C CA . ILE A 1 80 ? -7.009 6.492 11.299 1.00 97.19 80 ILE A CA 1
ATOM 639 C C . ILE A 1 80 ? -7.761 6.452 12.632 1.00 97.19 80 ILE A C 1
ATOM 641 O O . ILE A 1 80 ? -7.581 5.509 13.405 1.00 97.19 80 ILE A O 1
ATOM 645 N N . ASP A 1 81 ? -8.661 7.409 12.875 1.00 96.12 81 ASP A N 1
ATOM 646 C CA . ASP A 1 81 ? -9.429 7.492 14.120 1.00 96.12 81 ASP A CA 1
ATOM 647 C C . ASP A 1 81 ? -10.301 6.242 14.333 1.00 96.12 81 ASP A C 1
ATOM 649 O O . ASP A 1 81 ? -10.401 5.747 15.450 1.00 96.12 81 ASP A O 1
ATOM 653 N N . ALA A 1 82 ? -10.791 5.602 13.261 1.00 95.75 82 ALA A N 1
ATOM 654 C CA . ALA A 1 82 ? -11.531 4.339 13.365 1.00 95.75 82 ALA A CA 1
ATOM 655 C C . ALA A 1 82 ? -10.702 3.186 13.973 1.00 95.75 82 ALA A C 1
ATOM 657 O O . ALA A 1 82 ? -11.264 2.212 14.487 1.00 95.75 82 ALA A O 1
ATOM 658 N N . TYR A 1 83 ? -9.371 3.270 13.890 1.00 96.62 83 TYR A N 1
ATOM 659 C CA . TYR A 1 83 ? -8.435 2.319 14.488 1.00 96.62 83 TYR A CA 1
ATOM 660 C C . TYR A 1 83 ? -7.990 2.769 15.884 1.00 96.62 83 TYR A C 1
ATOM 662 O O . TYR A 1 83 ? -7.900 1.928 16.782 1.00 96.62 83 TYR A O 1
ATOM 670 N N . LEU A 1 84 ? -7.758 4.070 16.085 1.00 95.94 84 LEU A N 1
ATOM 671 C CA . LEU A 1 84 ? -7.412 4.639 17.393 1.00 95.94 84 LEU A CA 1
ATOM 672 C C . LEU A 1 84 ? -8.544 4.423 18.407 1.00 95.94 84 LEU A C 1
ATOM 674 O O . LEU A 1 84 ? -8.297 3.897 19.492 1.00 95.94 84 LEU A O 1
ATOM 678 N N . ASP A 1 85 ? -9.791 4.690 18.012 1.00 95.56 85 ASP A N 1
ATOM 679 C CA . ASP A 1 85 ? -10.998 4.458 18.821 1.00 95.56 85 ASP A CA 1
ATOM 680 C C . ASP A 1 85 ? -11.190 2.975 19.179 1.00 95.56 85 ASP A C 1
ATOM 682 O O . ASP A 1 85 ? -11.860 2.622 20.150 1.00 95.56 85 ASP A O 1
ATOM 686 N N . MET A 1 86 ? -10.580 2.074 18.403 1.00 94.69 86 MET A N 1
ATOM 687 C CA . MET A 1 86 ? -10.570 0.634 18.658 1.00 94.69 86 MET A CA 1
ATOM 688 C C . MET A 1 86 ? -9.492 0.208 19.665 1.00 94.69 86 MET A C 1
ATOM 690 O O . MET A 1 86 ? -9.428 -0.966 20.022 1.00 94.69 86 MET A O 1
ATOM 694 N N . GLY A 1 87 ? -8.626 1.119 20.110 1.00 95.81 87 GLY A N 1
ATOM 695 C CA . GLY A 1 87 ? -7.515 0.829 21.016 1.00 95.81 87 GLY A CA 1
ATOM 696 C C . GLY A 1 87 ? -6.244 0.335 20.319 1.00 95.81 87 GLY A C 1
ATOM 697 O O . GLY A 1 87 ? -5.484 -0.430 20.922 1.00 95.81 87 GLY A O 1
ATOM 698 N N . MET A 1 88 ? -6.023 0.729 19.057 1.00 96.44 88 MET A N 1
ATOM 699 C CA . MET A 1 88 ? -4.719 0.626 18.387 1.00 96.44 88 MET A CA 1
ATOM 700 C C . MET A 1 88 ? -3.904 1.877 18.725 1.00 96.44 88 MET A C 1
ATOM 702 O O . MET A 1 88 ? -4.035 2.904 18.076 1.00 96.44 88 MET A O 1
ATOM 706 N N . GLU A 1 89 ? -3.100 1.813 19.779 1.00 94.62 89 GLU A N 1
ATOM 707 C CA . GLU A 1 89 ? -2.473 2.993 20.395 1.00 94.62 89 GLU A CA 1
ATOM 708 C C . GLU A 1 89 ? -1.236 3.502 19.642 1.00 94.62 89 GLU A C 1
ATOM 710 O O . GLU A 1 89 ? -0.866 4.667 19.772 1.00 94.62 89 GLU A O 1
ATOM 715 N N . VAL A 1 90 ? -0.570 2.631 18.876 1.00 96.69 90 VAL A N 1
ATOM 716 C CA . VAL A 1 90 ? 0.675 2.970 18.176 1.00 96.69 90 VAL A CA 1
ATOM 717 C C . VAL A 1 90 ? 0.488 2.866 16.669 1.00 96.69 90 VAL A C 1
ATOM 719 O O . VAL A 1 90 ? 0.284 1.783 16.119 1.00 96.69 90 VAL A O 1
ATOM 722 N N . VAL A 1 91 ? 0.637 3.996 15.984 1.00 96.44 91 VAL A N 1
ATOM 723 C CA . VAL A 1 91 ? 0.691 4.055 14.522 1.00 96.44 91 VAL A CA 1
ATOM 724 C C . VAL A 1 91 ? 2.128 3.818 14.074 1.00 96.44 91 VAL A C 1
ATOM 726 O O . VAL A 1 91 ? 3.030 4.591 14.385 1.00 96.44 91 VAL A O 1
ATOM 729 N N . LYS A 1 92 ? 2.355 2.722 13.354 1.00 95.69 92 LYS A N 1
ATOM 730 C CA . LYS A 1 92 ? 3.663 2.347 12.823 1.00 95.69 92 LYS A CA 1
ATOM 731 C C . LYS A 1 92 ? 3.730 2.675 11.337 1.00 95.69 92 LYS A C 1
ATOM 733 O O . LYS A 1 92 ? 2.883 2.237 10.565 1.00 95.69 92 LYS A O 1
ATOM 738 N N . ILE A 1 93 ? 4.787 3.374 10.942 1.00 92.94 93 ILE A N 1
ATOM 739 C CA . ILE A 1 93 ? 5.082 3.736 9.553 1.00 92.94 93 ILE A CA 1
ATOM 740 C C . ILE A 1 93 ? 6.216 2.828 9.041 1.00 92.94 93 ILE A C 1
ATOM 742 O O . ILE A 1 93 ? 7.244 2.667 9.704 1.00 92.94 93 ILE A O 1
ATOM 746 N N . ALA A 1 94 ? 6.002 2.179 7.896 1.00 90.12 94 ALA A N 1
ATOM 747 C CA . ALA A 1 94 ? 7.027 1.500 7.103 1.00 90.12 94 ALA A CA 1
ATOM 748 C C . ALA A 1 94 ? 7.793 2.509 6.240 1.00 90.12 94 ALA A C 1
ATOM 750 O O . ALA A 1 94 ? 7.293 3.602 5.969 1.00 90.12 94 ALA A O 1
ATOM 751 N N . GLY A 1 95 ? 8.978 2.113 5.768 1.00 81.12 95 GLY A N 1
ATOM 752 C CA . GLY A 1 95 ? 9.713 2.882 4.770 1.00 81.12 95 GLY A CA 1
ATOM 753 C C . GLY A 1 95 ? 11.144 3.221 5.128 1.00 81.12 95 GLY A C 1
ATOM 754 O O . GLY A 1 95 ? 11.728 4.002 4.392 1.00 81.12 95 GLY A O 1
ATOM 755 N N . ARG A 1 96 ? 11.734 2.632 6.185 1.00 73.88 96 ARG A N 1
ATOM 756 C CA . ARG A 1 96 ? 13.181 2.749 6.504 1.00 73.88 96 ARG A CA 1
ATOM 757 C C . ARG A 1 96 ? 14.080 2.432 5.303 1.00 73.88 96 ARG A C 1
ATOM 759 O O . ARG A 1 96 ? 15.207 2.894 5.228 1.00 73.88 96 ARG A O 1
ATOM 766 N N . GLU A 1 97 ? 13.564 1.616 4.399 1.00 66.12 97 GLU A N 1
ATOM 767 C CA . GLU A 1 97 ? 14.166 1.168 3.155 1.00 66.12 97 GLU A CA 1
ATOM 768 C C . GLU A 1 97 ? 13.956 2.115 1.962 1.00 66.12 97 GLU A C 1
ATOM 770 O O . GLU A 1 97 ? 14.489 1.833 0.890 1.00 66.12 97 GLU A O 1
ATOM 775 N N . LYS A 1 98 ? 13.191 3.214 2.095 1.00 67.62 98 LYS A N 1
ATOM 776 C CA . LYS A 1 98 ? 13.061 4.209 1.020 1.00 67.62 98 LYS A CA 1
ATOM 777 C C . LYS A 1 98 ? 14.409 4.886 0.789 1.00 67.62 98 LYS A C 1
ATOM 779 O O . LYS A 1 98 ? 14.776 5.829 1.487 1.00 67.62 98 LYS A O 1
ATOM 784 N N . MET A 1 99 ? 15.110 4.398 -0.225 1.00 51.53 99 MET A N 1
ATOM 785 C CA . MET A 1 99 ? 16.303 5.006 -0.797 1.00 51.53 99 MET A CA 1
ATOM 786 C C . MET A 1 99 ? 15.853 6.047 -1.827 1.00 51.53 99 MET A C 1
ATOM 788 O O . MET A 1 99 ? 15.127 5.714 -2.761 1.00 51.53 99 MET A O 1
ATOM 792 N N . GLY A 1 100 ? 16.261 7.302 -1.668 1.00 51.88 100 GLY A N 1
ATOM 793 C CA . GLY A 1 100 ? 16.013 8.353 -2.652 1.00 51.88 100 GLY A CA 1
ATOM 794 C C . GLY A 1 100 ? 17.200 9.303 -2.737 1.00 51.88 100 GLY A C 1
ATOM 795 O O . GLY A 1 100 ? 17.719 9.722 -1.705 1.00 51.88 100 GLY A O 1
ATOM 796 N N . ASP A 1 101 ? 17.603 9.643 -3.962 1.00 45.41 101 ASP A N 1
ATOM 797 C CA . ASP A 1 101 ? 18.512 10.755 -4.251 1.00 45.41 101 ASP A CA 1
ATOM 798 C C . ASP A 1 101 ? 17.670 12.013 -4.537 1.00 45.41 101 ASP A C 1
ATOM 800 O O . ASP A 1 101 ? 16.937 12.062 -5.527 1.00 45.41 101 ASP A O 1
ATOM 804 N N . GLY A 1 102 ? 17.742 13.034 -3.674 1.00 43.94 102 GLY A N 1
ATOM 805 C CA . GLY A 1 102 ? 17.027 14.307 -3.854 1.00 43.94 102 GLY A CA 1
ATOM 806 C C . GLY A 1 102 ? 16.820 15.108 -2.555 1.00 43.94 102 GLY A C 1
ATOM 807 O O . GLY A 1 102 ? 17.051 14.576 -1.474 1.00 43.94 102 GLY A O 1
ATOM 808 N N . PRO A 1 103 ? 16.397 16.391 -2.633 1.00 36.25 103 PRO A N 1
ATOM 809 C CA . PRO A 1 103 ? 16.389 17.342 -1.507 1.00 36.25 103 PRO A CA 1
ATOM 810 C C . PRO A 1 103 ? 15.387 17.025 -0.383 1.00 36.25 103 PRO A C 1
ATOM 812 O O . PRO A 1 103 ? 15.432 17.687 0.648 1.00 36.25 103 PRO A O 1
ATOM 815 N N . ALA A 1 104 ? 14.512 16.033 -0.572 1.00 48.19 104 ALA A N 1
ATOM 816 C CA . ALA A 1 104 ? 13.739 15.410 0.494 1.00 48.19 104 ALA A CA 1
ATOM 817 C C . ALA A 1 104 ? 14.488 14.141 0.913 1.00 48.19 104 ALA A C 1
ATOM 819 O O . ALA A 1 104 ? 14.397 13.099 0.264 1.00 48.19 104 ALA A O 1
ATOM 820 N N . SER A 1 105 ? 15.289 14.252 1.965 1.00 63.22 105 SER A N 1
ATOM 821 C CA . SER A 1 105 ? 15.941 13.111 2.594 1.00 63.22 105 SER A CA 1
ATOM 822 C C . SER A 1 105 ? 14.903 12.038 2.962 1.00 63.22 105 SER A C 1
ATOM 824 O O . SER A 1 105 ? 13.728 12.334 3.170 1.00 63.22 105 SER A O 1
ATOM 826 N N . HIS A 1 106 ? 15.326 10.778 3.091 1.00 74.50 106 HIS A N 1
ATOM 827 C CA . HIS A 1 106 ? 14.508 9.686 3.645 1.00 74.50 106 HIS A CA 1
ATOM 828 C C . HIS A 1 106 ? 13.711 10.116 4.904 1.00 74.50 106 HIS A C 1
ATOM 830 O O . HIS A 1 106 ? 12.546 9.755 5.080 1.00 74.50 106 HIS A O 1
ATOM 836 N N . THR A 1 107 ? 14.324 10.963 5.735 1.00 81.44 107 THR A N 1
ATOM 837 C CA . THR A 1 107 ? 13.714 11.585 6.912 1.00 81.44 107 THR A CA 1
ATOM 838 C C . THR A 1 107 ? 12.561 12.526 6.564 1.00 81.44 107 THR A C 1
ATOM 840 O O . THR A 1 107 ? 11.533 12.471 7.230 1.00 81.44 107 THR A O 1
ATOM 843 N N . ASP A 1 108 ? 12.683 13.354 5.527 1.00 84.44 108 ASP A N 1
ATOM 844 C CA . ASP A 1 108 ? 11.638 14.307 5.128 1.00 84.44 108 ASP A CA 1
ATOM 845 C C . ASP A 1 108 ? 10.374 13.589 4.659 1.00 84.44 108 ASP A C 1
ATOM 847 O O . ASP A 1 108 ? 9.269 13.983 5.026 1.00 84.44 108 ASP A O 1
ATOM 851 N N . TRP A 1 109 ? 10.524 12.479 3.929 1.00 86.88 109 TRP A N 1
ATOM 852 C CA . TRP A 1 109 ? 9.379 11.642 3.576 1.00 86.88 109 TRP A CA 1
ATOM 853 C C . TRP A 1 109 ? 8.731 11.023 4.822 1.00 86.88 109 TRP A C 1
ATOM 855 O O . TRP A 1 109 ? 7.510 11.058 4.954 1.00 86.88 109 TRP A O 1
ATOM 865 N N . ILE A 1 110 ? 9.516 10.520 5.787 1.00 88.56 110 ILE A N 1
ATOM 866 C CA . ILE A 1 110 ? 8.962 10.025 7.063 1.00 88.56 110 ILE A CA 1
ATOM 867 C C . ILE A 1 110 ? 8.203 11.133 7.800 1.00 88.56 110 ILE A C 1
ATOM 869 O O . ILE A 1 110 ? 7.114 10.880 8.322 1.00 88.56 110 ILE A O 1
ATOM 873 N N . VAL A 1 111 ? 8.758 12.347 7.853 1.00 90.75 111 VAL A N 1
ATOM 874 C CA . VAL A 1 111 ? 8.112 13.506 8.482 1.00 90.75 111 VAL A CA 1
ATOM 875 C C . VAL A 1 111 ? 6.807 13.837 7.764 1.00 90.75 111 VAL A C 1
ATOM 877 O O . VAL A 1 111 ? 5.790 13.991 8.432 1.00 90.75 111 VAL A O 1
ATOM 880 N N . GLN A 1 112 ? 6.794 13.856 6.429 1.00 92.25 112 GLN A N 1
ATOM 881 C CA . GLN A 1 112 ? 5.588 14.085 5.630 1.00 92.25 112 GLN A CA 1
ATOM 882 C C . GLN A 1 112 ? 4.502 13.043 5.927 1.00 92.25 112 GLN A C 1
ATOM 884 O O . GLN A 1 112 ? 3.357 13.409 6.188 1.00 92.25 112 GLN A O 1
ATOM 889 N N . VAL A 1 113 ? 4.851 11.752 5.936 1.00 93.94 113 VAL A N 1
ATOM 890 C CA . VAL A 1 113 ? 3.894 10.676 6.244 1.00 93.94 113 VAL A CA 1
ATOM 891 C C . VAL A 1 113 ? 3.377 10.817 7.674 1.00 93.94 113 VAL A C 1
ATOM 893 O O . VAL A 1 113 ? 2.177 10.717 7.912 1.00 93.94 113 VAL A O 1
ATOM 896 N N . THR A 1 114 ? 4.267 11.089 8.629 1.00 94.69 114 THR A N 1
ATOM 897 C CA . THR A 1 114 ? 3.896 11.299 10.035 1.00 94.69 114 THR A CA 1
ATOM 898 C C . THR A 1 114 ? 2.924 12.468 10.179 1.00 94.69 114 THR A C 1
ATOM 900 O O . THR A 1 114 ? 1.899 12.326 10.846 1.00 94.69 114 THR A O 1
ATOM 903 N N . GLN A 1 115 ? 3.209 13.588 9.512 1.00 96.50 115 GLN A N 1
ATOM 904 C CA . GLN A 1 115 ? 2.361 14.773 9.519 1.00 96.50 115 GLN A CA 1
ATOM 905 C C . GLN A 1 115 ? 0.983 14.475 8.920 1.00 96.50 115 GLN A C 1
ATOM 907 O O . GLN A 1 115 ? -0.020 14.848 9.515 1.00 96.50 115 GLN A O 1
ATOM 912 N N . ALA A 1 116 ? 0.912 13.720 7.819 1.00 97.25 116 ALA A N 1
ATOM 913 C CA . ALA A 1 116 ? -0.357 13.337 7.204 1.00 97.25 116 ALA A CA 1
ATOM 914 C C . ALA A 1 116 ? -1.267 12.555 8.170 1.00 97.25 116 ALA A C 1
ATOM 916 O O . ALA A 1 116 ? -2.445 12.880 8.312 1.00 97.25 116 ALA A O 1
ATOM 917 N N . TYR A 1 117 ? -0.735 11.555 8.889 1.00 97.62 117 TYR A N 1
ATOM 918 C CA . TYR A 1 117 ? -1.515 10.822 9.902 1.00 97.62 117 TYR A CA 1
ATOM 919 C C . TYR A 1 117 ? -1.864 11.676 11.122 1.00 97.62 117 TYR A C 1
ATOM 921 O O . TYR A 1 117 ? -2.930 11.485 11.706 1.00 97.62 117 TYR A O 1
ATOM 929 N N . PHE A 1 118 ? -0.990 12.605 11.511 1.00 97.19 118 PHE A N 1
ATOM 930 C CA . PHE A 1 118 ? -1.266 13.529 12.606 1.00 97.19 118 PHE A CA 1
ATOM 931 C C . PHE A 1 118 ? -2.409 14.493 12.253 1.00 97.19 118 PHE A C 1
ATOM 933 O O . PHE A 1 118 ? -3.364 14.626 13.019 1.00 97.19 118 PHE A O 1
ATOM 940 N N . ASP A 1 119 ? -2.364 15.088 11.064 1.00 97.88 119 ASP A N 1
ATOM 941 C CA . ASP A 1 119 ? -3.373 16.029 10.570 1.00 97.88 119 ASP A CA 1
ATOM 942 C C . ASP A 1 119 ? -4.639 15.332 10.055 1.00 97.88 119 ASP A C 1
ATOM 944 O O . ASP A 1 119 ? -5.653 15.988 9.819 1.00 97.88 119 ASP A O 1
ATOM 948 N N . ARG A 1 120 ? -4.597 14.000 9.906 1.00 97.50 120 ARG A N 1
ATOM 949 C CA . ARG A 1 120 ? -5.639 13.176 9.272 1.00 97.50 120 ARG A CA 1
ATOM 950 C C . ARG A 1 120 ? -5.949 13.632 7.852 1.00 97.50 120 ARG A C 1
ATOM 952 O O . ARG A 1 120 ? -7.081 13.494 7.402 1.00 97.50 120 ARG A O 1
ATOM 959 N N . ASP A 1 121 ? -4.962 14.155 7.133 1.00 97.56 121 ASP A N 1
ATOM 960 C CA . ASP A 1 121 ? -5.162 14.616 5.766 1.00 97.56 121 ASP A CA 1
ATOM 961 C C . ASP A 1 121 ? -3.994 14.252 4.858 1.00 97.56 121 ASP A C 1
ATOM 963 O O . ASP A 1 121 ? -2.826 14.250 5.236 1.00 97.56 121 ASP A O 1
ATOM 967 N N . VAL A 1 122 ? -4.355 13.927 3.628 1.00 97.06 122 VAL A N 1
ATOM 968 C CA . VAL A 1 122 ? -3.454 13.702 2.507 1.00 97.06 122 VAL A CA 1
ATOM 969 C C . VAL A 1 122 ? -4.264 13.875 1.231 1.00 97.06 122 VAL A C 1
ATOM 971 O O . VAL A 1 122 ? -5.440 13.512 1.189 1.00 97.06 122 VAL A O 1
ATOM 974 N N . GLU A 1 123 ? -3.654 14.419 0.184 1.00 97.19 123 GLU A N 1
ATOM 975 C CA . GLU A 1 123 ? -4.295 14.537 -1.127 1.00 97.19 123 GLU A CA 1
ATOM 976 C C . GLU A 1 123 ? -4.151 13.243 -1.937 1.00 97.19 123 GLU A C 1
ATOM 978 O O . GLU A 1 123 ? -5.143 12.687 -2.419 1.00 97.19 123 GLU A O 1
ATOM 983 N N . ASP A 1 124 ? -2.919 12.742 -2.037 1.00 96.44 124 ASP A N 1
ATOM 984 C CA . ASP A 1 124 ? -2.568 11.534 -2.772 1.00 96.44 124 ASP A CA 1
ATOM 985 C C . ASP A 1 124 ? -2.095 10.434 -1.815 1.00 96.44 124 ASP A C 1
ATOM 987 O O . ASP A 1 124 ? -0.995 10.480 -1.262 1.00 96.44 124 ASP A O 1
ATOM 991 N N . MET A 1 125 ? -2.927 9.407 -1.637 1.00 96.00 125 MET A N 1
ATOM 992 C CA . MET A 1 125 ? -2.592 8.275 -0.778 1.00 96.00 125 MET A CA 1
ATOM 993 C C . MET A 1 125 ? -1.347 7.532 -1.280 1.00 96.00 125 MET A C 1
ATOM 995 O O . MET A 1 125 ? -0.596 7.003 -0.465 1.00 96.00 125 MET A O 1
ATOM 999 N N . ALA A 1 126 ? -1.091 7.503 -2.594 1.00 93.69 126 ALA A N 1
ATOM 1000 C CA . ALA A 1 126 ? 0.041 6.777 -3.167 1.00 93.69 126 ALA A CA 1
ATOM 1001 C C . ALA A 1 126 ? 1.397 7.318 -2.692 1.00 93.69 126 ALA A C 1
ATOM 1003 O O . ALA A 1 126 ? 2.340 6.540 -2.552 1.00 93.69 126 ALA A O 1
ATOM 1004 N N . GLU A 1 127 ? 1.489 8.615 -2.383 1.00 91.25 127 GLU A N 1
ATOM 1005 C CA . GLU A 1 127 ? 2.721 9.239 -1.887 1.00 91.25 127 GLU A CA 1
ATOM 1006 C C . GLU A 1 127 ? 3.111 8.745 -0.488 1.00 91.25 127 GLU A C 1
ATOM 1008 O O . GLU A 1 127 ? 4.289 8.779 -0.123 1.00 91.25 127 GLU A O 1
ATOM 1013 N N . MET A 1 128 ? 2.143 8.260 0.295 1.00 92.38 128 MET A N 1
ATOM 1014 C CA . MET A 1 128 ? 2.371 7.819 1.674 1.00 92.38 128 MET A CA 1
ATOM 1015 C C . MET A 1 128 ? 2.871 6.380 1.767 1.00 92.38 128 MET A C 1
ATOM 1017 O O . MET A 1 128 ? 3.369 5.961 2.814 1.00 92.38 128 MET A O 1
ATOM 1021 N N . LEU A 1 129 ? 2.703 5.605 0.698 1.00 92.44 129 LEU A N 1
ATOM 1022 C CA . LEU A 1 129 ? 2.904 4.165 0.710 1.00 92.44 129 LEU A CA 1
ATOM 1023 C C . LEU A 1 129 ? 4.344 3.788 0.366 1.00 92.44 129 LEU A C 1
ATOM 1025 O O . LEU A 1 129 ? 4.990 4.396 -0.488 1.00 92.44 129 LEU A O 1
ATOM 1029 N N . VAL A 1 130 ? 4.822 2.719 0.999 1.00 90.31 130 VAL A N 1
ATOM 1030 C CA . VAL A 1 130 ? 6.043 2.035 0.562 1.00 90.31 130 VAL A CA 1
ATOM 1031 C C . VAL A 1 130 ? 5.773 1.143 -0.644 1.00 90.31 130 VAL A C 1
ATOM 1033 O O . VAL A 1 130 ? 4.640 0.716 -0.882 1.00 90.31 130 VAL A O 1
ATOM 1036 N N . ALA A 1 131 ? 6.841 0.811 -1.370 1.00 86.94 131 ALA A N 1
ATOM 1037 C CA . ALA A 1 131 ? 6.819 -0.068 -2.534 1.00 86.94 1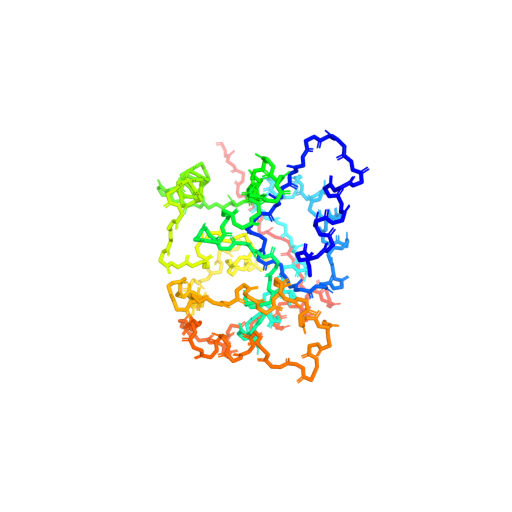31 ALA A CA 1
ATOM 1038 C C . ALA A 1 131 ? 5.960 0.454 -3.700 1.00 86.94 131 ALA A C 1
ATOM 1040 O O . ALA A 1 131 ? 5.446 -0.352 -4.471 1.00 86.94 131 ALA A O 1
ATOM 1041 N N . MET A 1 132 ? 5.750 1.765 -3.834 1.00 86.06 132 MET A N 1
ATOM 1042 C CA . MET A 1 132 ? 4.954 2.346 -4.928 1.00 86.06 132 MET A CA 1
ATOM 1043 C C . MET A 1 132 ? 5.799 2.796 -6.112 1.00 86.06 132 MET A C 1
ATOM 1045 O O . MET A 1 132 ? 5.291 2.889 -7.231 1.00 86.06 132 MET A O 1
ATOM 1049 N N . GLU A 1 133 ? 7.074 3.069 -5.865 1.00 81.56 133 GLU A N 1
ATOM 1050 C CA . GLU A 1 133 ? 8.023 3.498 -6.871 1.00 81.56 133 GLU A CA 1
ATOM 1051 C C . GLU A 1 133 ? 8.321 2.381 -7.877 1.00 81.56 133 GLU A C 1
ATOM 1053 O O . GLU A 1 133 ? 8.367 1.201 -7.531 1.00 81.56 133 GLU A O 1
ATOM 1058 N N . PRO A 1 134 ? 8.591 2.725 -9.141 1.00 84.75 134 PRO A N 1
ATOM 1059 C CA . PRO A 1 134 ? 9.220 1.789 -10.055 1.00 84.75 134 PRO A CA 1
ATOM 1060 C C . PRO A 1 134 ? 10.549 1.256 -9.479 1.00 84.75 134 PRO A C 1
ATOM 1062 O O . PRO A 1 134 ? 11.357 2.052 -8.994 1.00 84.75 134 PRO A O 1
ATOM 1065 N N . PRO A 1 135 ? 10.813 -0.061 -9.543 1.00 85.38 135 PRO A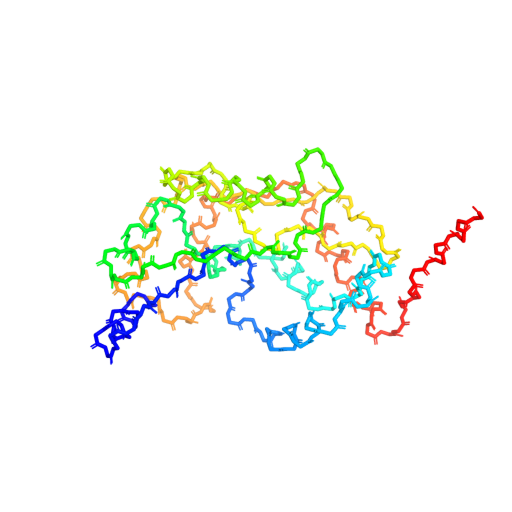 N 1
ATOM 1066 C CA . PRO A 1 135 ? 12.097 -0.620 -9.136 1.00 85.38 135 PRO A CA 1
ATOM 1067 C C . PRO A 1 135 ? 13.207 -0.145 -10.077 1.00 85.38 135 PRO A C 1
ATOM 1069 O O . PRO A 1 135 ? 12.962 0.060 -11.268 1.00 85.38 135 PRO A O 1
ATOM 1072 N N . ASN A 1 136 ? 14.437 -0.036 -9.571 1.00 83.25 136 ASN A N 1
ATOM 1073 C CA . ASN A 1 136 ? 15.608 0.218 -10.413 1.00 83.25 136 ASN A CA 1
ATOM 1074 C C . ASN A 1 136 ? 15.750 -0.860 -11.497 1.00 83.25 136 ASN A C 1
ATOM 1076 O O . ASN A 1 136 ? 15.310 -2.004 -11.343 1.00 83.25 136 ASN A O 1
ATOM 1080 N N . MET A 1 137 ? 16.395 -0.496 -12.597 1.00 83.62 137 MET A N 1
ATOM 1081 C CA . MET A 1 137 ? 16.756 -1.426 -13.660 1.00 83.62 137 MET A CA 1
ATOM 1082 C C . MET A 1 137 ? 17.790 -2.446 -13.156 1.00 83.62 137 MET A C 1
ATOM 1084 O O . MET A 1 137 ? 18.438 -2.244 -12.130 1.00 83.62 137 MET A O 1
ATOM 1088 N N . LEU A 1 138 ? 17.975 -3.545 -13.896 1.00 83.31 138 LEU A N 1
ATOM 1089 C CA . LEU A 1 138 ? 18.907 -4.618 -13.514 1.00 83.31 138 LEU A CA 1
ATOM 1090 C C . LEU A 1 138 ? 20.365 -4.157 -13.359 1.00 83.31 138 LEU A C 1
ATOM 1092 O O . LEU A 1 138 ? 21.133 -4.785 -12.633 1.00 83.31 138 LEU A O 1
ATOM 1096 N N . ASP A 1 139 ? 20.750 -3.073 -14.030 1.00 79.31 139 ASP A N 1
ATOM 1097 C CA . ASP A 1 139 ? 22.076 -2.460 -13.924 1.00 79.31 139 ASP A CA 1
ATOM 1098 C C . ASP A 1 139 ? 22.204 -1.469 -12.751 1.00 79.31 139 ASP A C 1
ATOM 1100 O O . ASP A 1 139 ? 23.246 -0.832 -12.598 1.00 79.31 139 ASP A O 1
ATOM 1104 N N . GLY A 1 140 ? 21.163 -1.349 -11.922 1.00 78.31 140 GLY A N 1
ATOM 1105 C CA . GLY A 1 140 ? 21.089 -0.442 -10.782 1.00 78.31 140 GLY A CA 1
ATOM 1106 C C . GLY A 1 140 ? 20.669 0.982 -11.140 1.00 78.31 140 GLY A C 1
ATOM 1107 O O . GLY A 1 140 ? 20.499 1.795 -10.233 1.00 78.31 140 GLY A O 1
ATOM 1108 N N . THR A 1 141 ? 20.465 1.306 -12.424 1.00 79.31 141 THR A N 1
ATOM 1109 C CA . THR A 1 141 ? 20.005 2.647 -12.804 1.00 79.31 141 THR A CA 1
ATOM 1110 C C . THR A 1 141 ? 18.577 2.894 -12.304 1.00 79.31 141 THR A C 1
ATOM 1112 O O . THR A 1 141 ? 17.732 1.994 -12.388 1.00 79.31 141 THR A O 1
ATOM 1115 N N . PRO A 1 142 ? 18.270 4.097 -11.780 1.00 77.50 142 PRO A N 1
ATOM 1116 C CA . PRO A 1 142 ? 16.907 4.444 -11.408 1.00 77.50 142 PRO A CA 1
ATOM 1117 C C . PRO A 1 142 ? 15.968 4.254 -12.594 1.00 77.50 142 PRO A C 1
ATOM 1119 O O . PRO A 1 142 ? 16.268 4.681 -13.713 1.00 77.50 142 PRO A O 1
ATOM 1122 N N . ALA A 1 143 ? 14.817 3.625 -12.366 1.00 72.38 143 ALA A N 1
ATOM 1123 C CA . ALA A 1 143 ? 13.805 3.567 -13.406 1.00 72.38 143 ALA A CA 1
ATOM 1124 C C . ALA A 1 143 ? 13.370 4.994 -13.770 1.00 72.38 143 ALA A C 1
ATOM 1126 O O . ALA A 1 143 ? 13.050 5.810 -12.905 1.00 72.38 143 ALA A O 1
ATOM 1127 N N . THR A 1 144 ? 13.328 5.296 -15.068 1.00 64.75 144 THR A N 1
ATOM 1128 C CA . THR A 1 144 ? 12.745 6.549 -15.561 1.00 64.75 144 THR A CA 1
ATOM 1129 C C . THR A 1 144 ? 11.315 6.664 -15.026 1.00 64.75 144 THR A C 1
ATOM 1131 O O . THR A 1 144 ? 10.517 5.751 -15.270 1.00 64.75 144 THR A O 1
ATOM 1134 N N . GLN A 1 145 ? 10.989 7.758 -14.328 1.00 63.12 145 GLN A N 1
ATOM 1135 C CA . GLN A 1 145 ? 9.701 7.999 -13.653 1.00 63.12 145 GLN A CA 1
ATOM 1136 C C . GLN A 1 145 ? 8.525 8.261 -14.620 1.00 63.12 145 GLN A C 1
ATOM 1138 O O . GLN A 1 145 ? 7.686 9.129 -14.401 1.00 63.12 145 GLN A O 1
ATOM 1143 N N . ASN A 1 146 ? 8.428 7.490 -15.700 1.00 75.19 146 ASN A N 1
ATOM 1144 C CA . ASN A 1 146 ? 7.381 7.624 -16.711 1.00 75.19 146 ASN A CA 1
ATOM 1145 C C . ASN A 1 146 ? 6.127 6.812 -16.365 1.00 75.19 146 ASN A C 1
ATOM 1147 O O . ASN A 1 146 ? 5.285 6.611 -17.233 1.00 75.19 146 ASN A O 1
ATOM 1151 N N . TYR A 1 147 ? 6.028 6.286 -15.144 1.00 88.19 147 TYR A N 1
ATOM 1152 C CA . TYR A 1 147 ? 4.854 5.586 -14.647 1.00 88.19 147 TYR A CA 1
ATOM 1153 C C . TYR A 1 147 ? 4.697 5.867 -13.155 1.00 88.19 147 TYR A C 1
ATOM 1155 O O . TYR A 1 147 ? 5.597 5.575 -12.366 1.00 88.19 147 TYR A O 1
ATOM 1163 N N . ARG A 1 148 ? 3.548 6.419 -12.772 1.00 90.31 148 ARG A N 1
ATOM 1164 C CA . ARG A 1 148 ? 3.121 6.543 -11.377 1.00 90.31 148 ARG A CA 1
ATOM 1165 C C . ARG A 1 148 ? 1.610 6.424 -11.282 1.00 90.31 148 ARG A C 1
ATOM 1167 O O . ARG A 1 148 ? 0.898 6.661 -12.258 1.00 90.31 148 ARG A O 1
ATOM 1174 N N . VAL A 1 149 ? 1.128 6.104 -10.091 1.00 92.81 149 VAL A N 1
ATOM 1175 C CA . VAL A 1 149 ? -0.299 6.120 -9.779 1.00 92.81 149 VAL A CA 1
ATOM 1176 C C . VAL A 1 149 ? -0.550 7.157 -8.711 1.00 92.81 149 VAL A C 1
ATOM 1178 O O . VAL A 1 149 ? 0.187 7.206 -7.733 1.00 92.81 149 VAL A O 1
ATOM 1181 N N . LYS A 1 150 ? -1.592 7.955 -8.920 1.00 95.69 150 LYS A N 1
ATOM 1182 C CA . LYS A 1 150 ? -2.178 8.808 -7.897 1.00 95.69 150 LYS A CA 1
ATOM 1183 C C . LYS A 1 150 ? -3.431 8.144 -7.358 1.00 95.69 150 LYS A C 1
ATOM 1185 O O . LYS A 1 150 ? -4.202 7.573 -8.130 1.00 95.69 150 LYS A O 1
ATOM 1190 N N . VAL A 1 151 ? -3.659 8.230 -6.058 1.00 97.44 151 VAL A N 1
ATOM 1191 C CA . VAL A 1 151 ? -4.874 7.752 -5.396 1.00 97.44 151 VAL A CA 1
ATOM 1192 C C . VAL A 1 151 ? -5.483 8.921 -4.634 1.00 97.44 151 VAL A C 1
ATOM 1194 O O . VAL A 1 151 ? -5.049 9.254 -3.534 1.00 97.44 151 VAL A O 1
ATOM 1197 N N . LYS A 1 152 ? -6.506 9.543 -5.225 1.00 98.06 152 LYS A N 1
ATOM 1198 C CA . LYS A 1 152 ? -7.177 10.739 -4.702 1.00 98.06 152 LYS A CA 1
ATOM 1199 C C . LYS A 1 152 ? -7.885 10.413 -3.388 1.00 98.06 152 LYS A C 1
ATOM 1201 O O . LYS A 1 152 ? -8.988 9.865 -3.380 1.00 98.06 152 LYS A O 1
ATOM 1206 N N . ALA A 1 153 ? -7.260 10.752 -2.265 1.00 97.62 153 ALA A N 1
ATOM 1207 C CA . ALA A 1 153 ? -7.676 10.279 -0.949 1.00 97.62 153 ALA A CA 1
ATOM 1208 C C . ALA A 1 153 ? -9.075 10.769 -0.556 1.00 97.62 153 ALA A C 1
ATOM 1210 O O . ALA A 1 153 ? -9.845 10.004 0.021 1.00 97.62 153 ALA A O 1
ATOM 1211 N N . ARG A 1 154 ? -9.452 11.998 -0.934 1.00 96.56 154 ARG A N 1
ATOM 1212 C CA . ARG A 1 154 ? -10.804 12.547 -0.700 1.00 96.56 154 ARG A CA 1
ATOM 1213 C C . ARG A 1 154 ? -11.896 11.801 -1.464 1.00 96.56 154 ARG A C 1
ATOM 1215 O O . ARG A 1 154 ? -13.032 11.712 -1.014 1.00 96.56 154 ARG A O 1
ATOM 1222 N N . GLU A 1 155 ? -11.564 11.200 -2.603 1.00 98.00 155 GLU A N 1
ATOM 1223 C CA . GLU A 1 155 ? -12.533 10.416 -3.370 1.00 98.00 155 GLU A CA 1
ATOM 1224 C C . GLU A 1 155 ? -12.820 9.047 -2.737 1.00 98.00 155 GLU A C 1
ATOM 1226 O O . GLU A 1 155 ? -13.748 8.370 -3.187 1.00 98.00 155 GLU A O 1
ATOM 1231 N N . LEU A 1 156 ? -12.084 8.665 -1.685 1.00 98.00 156 LEU A N 1
ATOM 1232 C CA . LEU A 1 156 ? -12.238 7.418 -0.931 1.00 98.00 156 LEU A CA 1
ATOM 1233 C C . LEU A 1 156 ? -13.146 7.533 0.302 1.00 98.00 156 LEU A C 1
ATOM 1235 O O . LEU A 1 156 ? -13.240 6.578 1.072 1.00 98.00 156 LEU A O 1
ATOM 1239 N N . ASP A 1 157 ? -13.847 8.649 0.504 1.00 97.25 157 ASP A N 1
ATOM 1240 C CA . ASP A 1 157 ? -14.787 8.772 1.621 1.00 97.25 157 ASP A CA 1
ATOM 1241 C C . ASP A 1 157 ? -15.870 7.689 1.570 1.00 97.25 157 ASP A C 1
ATOM 1243 O O . ASP A 1 157 ? -16.623 7.572 0.603 1.00 97.25 157 ASP A O 1
ATOM 1247 N N . GLY A 1 158 ? -15.926 6.870 2.624 1.00 96.69 158 GLY A N 1
ATOM 1248 C CA . GLY A 1 158 ? -16.799 5.698 2.719 1.00 96.69 158 GLY A CA 1
ATOM 1249 C C . GLY A 1 158 ? -16.158 4.376 2.278 1.00 96.69 158 GLY A C 1
ATOM 1250 O O . GLY A 1 158 ? -16.742 3.321 2.531 1.00 96.69 158 GLY A O 1
ATOM 1251 N N . PHE A 1 159 ? -14.947 4.387 1.708 1.00 97.44 159 PHE A N 1
ATOM 1252 C CA . PHE A 1 159 ? -14.237 3.176 1.280 1.00 97.44 159 PHE A CA 1
ATOM 1253 C C . PHE A 1 159 ? -14.050 2.173 2.428 1.00 97.44 159 PHE A C 1
ATOM 1255 O O . PHE A 1 159 ? -14.296 0.974 2.249 1.00 97.44 159 PHE A O 1
ATOM 1262 N N . LEU A 1 160 ? -13.696 2.653 3.627 1.00 96.69 160 LEU A N 1
ATOM 1263 C CA . LEU A 1 160 ? -13.465 1.804 4.799 1.00 96.69 160 LEU A CA 1
ATOM 1264 C C . LEU A 1 160 ? -14.719 1.028 5.240 1.00 96.69 160 LEU A C 1
ATOM 1266 O O . LEU A 1 160 ? -14.605 -0.086 5.764 1.00 96.69 160 LEU A O 1
ATOM 1270 N N . LYS A 1 161 ? -15.920 1.581 5.013 1.00 95.88 161 LYS A N 1
ATOM 1271 C CA . LYS A 1 161 ? -17.182 1.060 5.560 1.00 95.88 161 LYS A CA 1
ATOM 1272 C C . LYS A 1 161 ? -17.427 -0.403 5.190 1.00 95.88 161 LYS A C 1
ATOM 1274 O O . LYS A 1 161 ? -17.791 -1.200 6.047 1.00 95.88 161 LYS A O 1
ATOM 1279 N N . PHE A 1 162 ? -17.135 -0.791 3.952 1.00 95.62 162 PHE A N 1
ATOM 1280 C CA . PHE A 1 162 ? -17.264 -2.178 3.494 1.00 95.62 162 PHE A CA 1
ATOM 1281 C C . PHE A 1 162 ? -16.430 -3.173 4.317 1.00 95.62 162 PHE A C 1
ATOM 1283 O O . PHE A 1 162 ? -16.869 -4.289 4.594 1.00 95.62 162 PHE A O 1
ATOM 1290 N N . PHE A 1 163 ? -15.231 -2.774 4.747 1.00 94.88 163 PHE A N 1
ATOM 1291 C CA . PHE A 1 163 ? -14.362 -3.609 5.578 1.00 94.88 163 PHE A CA 1
ATOM 1292 C C . PHE A 1 163 ? -14.755 -3.566 7.056 1.00 94.88 163 PHE A C 1
ATOM 1294 O O . PHE A 1 163 ? -14.586 -4.576 7.752 1.00 94.88 163 PHE A O 1
ATOM 1301 N N . ALA A 1 164 ? -15.254 -2.415 7.518 1.00 93.38 164 ALA A N 1
ATOM 1302 C CA . ALA A 1 164 ? -15.762 -2.198 8.871 1.00 93.38 164 ALA A CA 1
ATOM 1303 C C . ALA A 1 164 ? -17.004 -3.050 9.156 1.00 93.38 164 ALA A C 1
ATOM 1305 O O . ALA A 1 164 ? -17.072 -3.701 10.198 1.00 93.38 164 ALA A O 1
ATOM 1306 N N . ASP A 1 165 ? -17.914 -3.118 8.185 1.00 94.00 165 ASP A N 1
ATOM 1307 C CA . ASP A 1 165 ? -19.164 -3.879 8.253 1.00 94.00 165 ASP A CA 1
ATOM 1308 C C . ASP A 1 165 ? -18.959 -5.385 7.987 1.00 94.00 165 ASP A C 1
ATOM 1310 O O . ASP A 1 165 ? -19.897 -6.172 8.048 1.00 94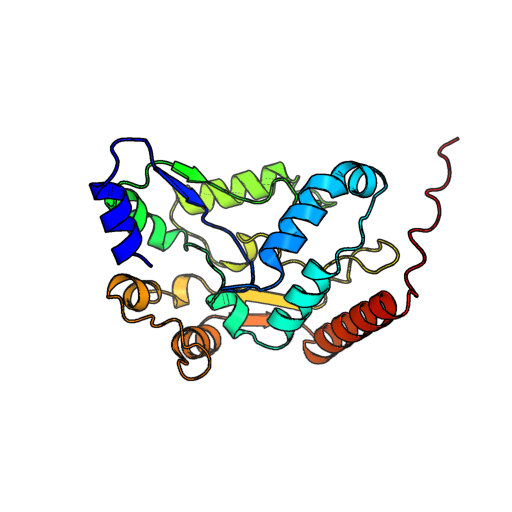.00 165 ASP A O 1
ATOM 1314 N N . GLY A 1 166 ? -17.725 -5.821 7.704 1.00 91.62 166 GLY A N 1
ATOM 1315 C CA . GLY A 1 166 ? -17.403 -7.238 7.516 1.00 91.62 166 GLY A CA 1
ATOM 1316 C C . GLY A 1 166 ? -17.805 -7.816 6.155 1.00 91.62 166 GLY A C 1
ATOM 1317 O O . GLY A 1 166 ? -17.795 -9.031 5.993 1.00 91.62 166 GLY A O 1
ATOM 1318 N N . HIS A 1 167 ? -18.095 -6.981 5.155 1.00 94.19 167 HIS A N 1
ATOM 1319 C CA . HIS A 1 167 ? -18.526 -7.436 3.828 1.00 94.19 167 HIS A CA 1
ATOM 1320 C C . HIS A 1 167 ? -17.385 -7.990 2.951 1.00 94.19 167 HIS A C 1
ATOM 1322 O O . HIS A 1 167 ? -17.633 -8.627 1.927 1.00 94.19 167 HIS A O 1
ATOM 1328 N N . CYS A 1 168 ? -16.121 -7.776 3.332 1.00 93.19 168 CYS A N 1
ATOM 1329 C CA . CYS A 1 168 ? -14.978 -8.308 2.591 1.00 93.19 168 CYS A CA 1
ATOM 1330 C C . CYS A 1 168 ? -14.762 -9.807 2.865 1.00 93.19 168 CYS A C 1
ATOM 1332 O O . CYS A 1 168 ? -14.194 -10.181 3.893 1.00 93.19 168 CYS A O 1
ATOM 1334 N N . SER A 1 169 ? -15.145 -10.648 1.899 1.00 91.81 169 SER A N 1
ATOM 1335 C CA . SER A 1 169 ? -14.936 -12.106 1.909 1.00 91.81 169 SER A CA 1
ATOM 1336 C C . SER A 1 169 ? -13.559 -12.554 1.409 1.00 91.81 169 SER A C 1
ATOM 1338 O O . SER A 1 169 ? -13.253 -13.739 1.457 1.00 91.81 169 SER A O 1
ATOM 1340 N N . ARG A 1 170 ? -12.733 -11.628 0.897 1.00 91.81 170 ARG A N 1
ATOM 1341 C CA . ARG A 1 170 ? -11.439 -11.903 0.233 1.00 91.81 170 ARG A CA 1
ATOM 1342 C C . ARG A 1 170 ? -11.524 -12.751 -1.043 1.00 91.81 170 ARG A C 1
ATOM 1344 O O . ARG A 1 170 ? -10.503 -13.096 -1.623 1.00 91.81 170 ARG A O 1
ATOM 1351 N N . HIS A 1 171 ? -12.726 -13.018 -1.554 1.00 93.44 171 HIS A N 1
ATOM 1352 C CA . HIS A 1 171 ? -12.924 -13.655 -2.859 1.00 93.44 171 HIS A CA 1
ATOM 1353 C C . HIS A 1 171 ? -12.795 -12.608 -3.979 1.00 93.44 171 HIS A C 1
ATOM 1355 O O . HIS A 1 171 ? -13.765 -12.214 -4.628 1.00 93.44 171 HIS A O 1
ATOM 1361 N N . CYS A 1 172 ? -11.579 -12.088 -4.167 1.00 92.81 172 CYS A N 1
ATOM 1362 C CA . CYS A 1 172 ? -11.289 -10.985 -5.092 1.00 92.81 172 CYS A CA 1
ATOM 1363 C C . CYS A 1 172 ? -11.451 -11.349 -6.578 1.00 92.81 172 CYS A C 1
ATOM 1365 O O . CYS A 1 172 ? -11.444 -10.454 -7.419 1.00 92.81 172 CYS A O 1
ATOM 1367 N N . ASN A 1 173 ? -11.608 -12.634 -6.908 1.00 90.00 173 ASN A N 1
ATOM 1368 C CA . ASN A 1 173 ? -11.901 -13.103 -8.264 1.00 90.00 173 ASN A CA 1
ATOM 1369 C C . ASN A 1 173 ? -13.330 -12.763 -8.724 1.00 90.00 173 ASN A C 1
ATOM 1371 O O . ASN A 1 173 ? -13.563 -12.639 -9.922 1.00 90.00 173 ASN A O 1
ATOM 1375 N N . THR A 1 174 ? -14.274 -12.606 -7.795 1.00 93.50 174 THR A N 1
ATOM 1376 C CA . THR A 1 174 ? -15.671 -12.244 -8.089 1.00 93.50 174 THR A CA 1
ATOM 1377 C C . THR A 1 174 ? -16.053 -10.887 -7.503 1.00 93.50 174 THR A C 1
ATOM 1379 O O . THR A 1 174 ? -16.882 -10.175 -8.067 1.00 93.50 174 THR A O 1
ATOM 1382 N N . CYS A 1 175 ? -15.431 -10.481 -6.393 1.00 95.75 175 CYS A N 1
ATOM 1383 C CA . CYS A 1 175 ? -15.669 -9.184 -5.773 1.00 95.75 175 CYS A CA 1
ATOM 1384 C C . CYS A 1 175 ? -14.967 -8.044 -6.533 1.00 95.75 175 CYS A C 1
ATOM 1386 O O . CYS A 1 175 ? -13.742 -8.014 -6.654 1.00 95.75 175 CYS A O 1
ATOM 1388 N N . ARG A 1 176 ? -15.746 -7.047 -6.969 1.00 95.69 176 ARG A N 1
ATOM 1389 C CA . ARG A 1 176 ? -15.263 -5.845 -7.674 1.00 95.69 176 ARG A CA 1
ATOM 1390 C C . ARG A 1 176 ? -15.143 -4.595 -6.797 1.00 95.69 176 ARG A C 1
ATOM 1392 O O . ARG A 1 176 ? -14.824 -3.544 -7.331 1.00 95.69 176 ARG A O 1
ATOM 1399 N N . TYR A 1 177 ? -15.340 -4.684 -5.476 1.00 97.69 177 TYR A N 1
ATOM 1400 C CA . TYR A 1 177 ? -15.377 -3.509 -4.588 1.00 97.69 177 TYR A CA 1
ATOM 1401 C C . TYR A 1 177 ? -14.161 -2.581 -4.759 1.00 97.69 177 TYR A C 1
ATOM 1403 O O . TYR A 1 177 ? -14.324 -1.446 -5.196 1.00 97.69 177 TYR A O 1
ATOM 1411 N N . CYS A 1 178 ? -12.938 -3.070 -4.515 1.00 97.31 178 CYS A N 1
ATOM 1412 C CA . CYS A 1 178 ? -11.719 -2.266 -4.692 1.00 97.31 178 CYS A CA 1
ATOM 1413 C C . CYS A 1 178 ? -11.526 -1.787 -6.138 1.00 97.31 178 CYS A C 1
ATOM 1415 O O . CYS A 1 178 ? -10.990 -0.708 -6.339 1.00 97.31 178 CYS A O 1
ATOM 1417 N N . GLY A 1 179 ? -11.979 -2.564 -7.131 1.00 97.44 179 GL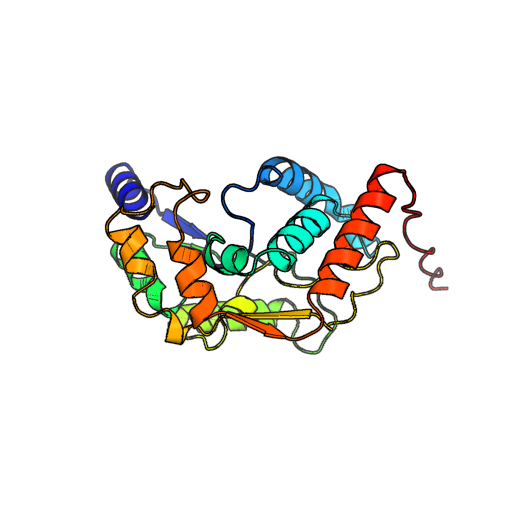Y A N 1
ATOM 1418 C CA . GLY A 1 179 ? -11.915 -2.175 -8.542 1.00 97.44 179 GLY A CA 1
ATOM 1419 C C . GLY A 1 179 ? -12.816 -0.989 -8.856 1.00 97.44 179 GLY A C 1
ATOM 1420 O O . GLY A 1 179 ? -12.350 -0.014 -9.422 1.00 97.44 179 GLY A O 1
ATOM 1421 N N . ASN A 1 180 ? -14.064 -1.014 -8.391 1.00 98.12 180 ASN A N 1
ATOM 1422 C CA . ASN A 1 180 ? -15.005 0.087 -8.591 1.00 98.12 180 ASN A CA 1
ATOM 1423 C C . ASN A 1 180 ? -14.528 1.381 -7.903 1.00 98.12 180 ASN A C 1
ATOM 1425 O O . ASN A 1 180 ? -14.738 2.472 -8.425 1.00 98.12 180 ASN A O 1
ATOM 1429 N N . TRP A 1 181 ? -13.872 1.275 -6.741 1.00 98.38 181 TRP A N 1
ATOM 1430 C CA . TRP A 1 181 ? -13.245 2.432 -6.091 1.00 98.38 181 TRP A CA 1
ATOM 1431 C C . TRP A 1 181 ? -11.968 2.886 -6.795 1.00 98.38 181 TRP A C 1
ATOM 1433 O O . TRP A 1 181 ? -11.719 4.085 -6.854 1.00 98.38 181 TRP A O 1
ATOM 1443 N N . ALA A 1 182 ? -11.181 1.965 -7.354 1.00 97.81 182 ALA A N 1
ATOM 1444 C CA . ALA A 1 182 ? -10.014 2.309 -8.158 1.00 97.81 182 ALA A CA 1
ATOM 1445 C C . ALA A 1 182 ? -10.417 3.061 -9.433 1.00 97.81 182 ALA A C 1
ATOM 1447 O O . ALA A 1 182 ? -9.817 4.087 -9.726 1.00 97.81 182 ALA A O 1
ATOM 1448 N N . ASP A 1 183 ? -11.475 2.625 -10.123 1.00 97.69 183 ASP A N 1
ATOM 1449 C CA . ASP A 1 183 ? -12.011 3.299 -11.316 1.00 97.69 183 ASP A CA 1
ATOM 1450 C C . ASP A 1 183 ? -12.435 4.753 -11.018 1.00 97.69 183 ASP A C 1
ATOM 1452 O O . ASP A 1 183 ? -12.388 5.615 -11.893 1.00 97.69 183 ASP A O 1
ATOM 1456 N N . LYS A 1 184 ? -12.832 5.032 -9.769 1.00 97.44 184 LYS A N 1
ATOM 1457 C CA . LYS A 1 184 ? -13.184 6.370 -9.282 1.00 97.44 184 LYS A CA 1
ATOM 1458 C C . LYS A 1 184 ? -11.943 7.182 -8.887 1.00 97.44 184 LYS A C 1
ATOM 1460 O O . LYS A 1 184 ? -11.756 8.282 -9.394 1.00 97.44 184 LYS A O 1
ATOM 1465 N N . ALA A 1 185 ? -11.131 6.641 -7.977 1.00 98.00 185 ALA A N 1
ATOM 1466 C CA . ALA A 1 185 ? -10.146 7.395 -7.200 1.00 98.00 185 ALA A CA 1
ATOM 1467 C C . ALA A 1 185 ? -8.692 7.250 -7.665 1.00 98.00 185 ALA A C 1
ATOM 1469 O O . ALA A 1 185 ? -7.851 8.050 -7.251 1.00 98.00 185 ALA A O 1
ATOM 1470 N N . ALA A 1 186 ? -8.370 6.254 -8.495 1.00 97.38 186 ALA A N 1
ATOM 1471 C CA . ALA A 1 186 ? -7.013 6.043 -8.981 1.00 97.38 186 ALA A CA 1
ATOM 1472 C C . ALA A 1 186 ? -6.806 6.639 -10.375 1.00 97.38 186 ALA A C 1
ATOM 1474 O O . ALA A 1 186 ? -7.592 6.423 -11.294 1.00 97.38 186 ALA A O 1
ATOM 1475 N N . GLU A 1 187 ? -5.689 7.334 -10.546 1.00 96.44 187 GLU A N 1
ATOM 1476 C CA . GLU A 1 187 ? -5.257 7.895 -11.819 1.00 96.44 187 GLU A CA 1
ATOM 1477 C C . GLU A 1 187 ? -3.874 7.347 -12.167 1.00 96.44 187 GLU A C 1
ATOM 1479 O O . GLU A 1 187 ? -2.928 7.455 -11.385 1.00 96.44 187 GLU A O 1
ATOM 1484 N N . VAL A 1 188 ? -3.749 6.755 -13.353 1.00 94.25 188 VAL A N 1
ATOM 1485 C CA . VAL A 1 188 ? -2.465 6.286 -13.877 1.00 94.25 188 VAL A CA 1
ATOM 1486 C C . VAL A 1 188 ? -1.859 7.387 -14.735 1.00 94.25 188 VAL A C 1
ATOM 1488 O O . VAL A 1 188 ? -2.462 7.811 -15.718 1.00 94.25 188 VAL A O 1
ATOM 1491 N N . VAL A 1 189 ? -0.645 7.811 -14.393 1.00 92.19 189 VAL A N 1
ATOM 1492 C CA . VAL A 1 189 ? 0.114 8.799 -15.161 1.00 92.19 189 VAL A CA 1
ATOM 1493 C C . VAL A 1 189 ? 1.277 8.100 -15.850 1.00 92.19 189 VAL A C 1
ATOM 1495 O O . VAL A 1 189 ? 2.137 7.522 -15.182 1.00 92.19 189 VAL A O 1
ATOM 1498 N N . GLY A 1 190 ? 1.315 8.198 -17.180 1.00 90.94 190 GLY A N 1
ATOM 1499 C CA . GLY A 1 190 ? 2.384 7.656 -18.014 1.00 90.94 190 GLY A CA 1
ATOM 1500 C C . GLY A 1 190 ? 1.995 6.428 -18.842 1.00 90.94 190 GLY A C 1
ATOM 1501 O O . GLY A 1 190 ? 0.815 6.121 -19.006 1.00 90.94 190 GLY A O 1
ATOM 1502 N N . ASP A 1 191 ? 2.990 5.733 -19.396 1.00 92.06 191 ASP A N 1
ATOM 1503 C CA . ASP A 1 191 ? 2.773 4.611 -20.322 1.00 92.06 191 ASP A CA 1
ATOM 1504 C C . ASP A 1 191 ? 2.695 3.274 -19.568 1.00 92.06 191 ASP A C 1
ATOM 1506 O O . ASP A 1 191 ? 3.700 2.604 -19.306 1.00 92.06 191 ASP A O 1
ATOM 1510 N N . ARG A 1 192 ? 1.468 2.896 -19.189 1.00 92.62 192 ARG A N 1
ATOM 1511 C CA . ARG A 1 192 ? 1.180 1.635 -18.490 1.00 92.62 192 ARG A CA 1
ATOM 1512 C C . ARG A 1 192 ? 1.574 0.395 -19.307 1.00 92.62 192 ARG A C 1
ATOM 1514 O O . ARG A 1 192 ? 2.266 -0.447 -18.733 1.00 92.62 192 ARG A O 1
ATOM 1521 N N . PRO A 1 193 ? 1.181 0.233 -20.589 1.00 94.12 193 PRO A N 1
ATOM 1522 C CA . PRO A 1 193 ? 1.630 -0.901 -21.398 1.00 94.12 193 PRO A CA 1
ATOM 1523 C C . PRO A 1 193 ? 3.152 -1.052 -21.443 1.00 94.12 193 PRO A C 1
ATOM 1525 O O . PRO A 1 193 ? 3.657 -2.148 -21.198 1.00 94.12 193 PRO A O 1
ATOM 1528 N N . ALA A 1 194 ? 3.891 0.038 -21.678 1.00 93.25 194 ALA A N 1
ATOM 1529 C CA . ALA A 1 194 ? 5.350 -0.011 -21.718 1.00 93.25 194 ALA A CA 1
ATOM 1530 C C . ALA A 1 194 ? 5.961 -0.350 -20.350 1.00 93.25 194 ALA A C 1
ATOM 1532 O O . ALA A 1 194 ? 6.945 -1.087 -20.282 1.00 93.25 194 ALA A O 1
ATOM 1533 N N . TYR A 1 195 ? 5.385 0.160 -19.255 1.00 93.00 195 TYR A N 1
ATOM 1534 C CA . TYR A 1 195 ? 5.818 -0.180 -17.899 1.00 93.00 195 TYR A CA 1
ATOM 1535 C C . TYR A 1 195 ? 5.634 -1.671 -17.595 1.00 93.00 195 TYR A C 1
ATOM 1537 O O . TYR A 1 195 ? 6.579 -2.325 -17.157 1.00 93.00 195 TYR A O 1
ATOM 1545 N N . VAL A 1 196 ? 4.449 -2.225 -17.875 1.00 94.56 196 VAL A N 1
ATOM 1546 C CA . VAL A 1 196 ? 4.151 -3.649 -17.642 1.00 94.56 196 VAL A CA 1
ATOM 1547 C C . VAL A 1 196 ? 5.062 -4.538 -18.486 1.00 94.56 196 VAL A C 1
ATOM 1549 O O . VAL A 1 196 ? 5.701 -5.432 -17.935 1.00 94.56 196 VAL A O 1
ATOM 1552 N N . ALA A 1 197 ? 5.191 -4.243 -19.784 1.00 94.69 197 ALA A N 1
ATOM 1553 C CA . ALA A 1 197 ? 6.054 -4.998 -20.692 1.00 94.69 197 ALA A CA 1
ATOM 1554 C C . ALA A 1 197 ? 7.518 -5.001 -20.226 1.00 94.69 197 ALA A C 1
ATOM 1556 O O . ALA A 1 197 ? 8.182 -6.032 -20.266 1.00 94.69 197 ALA A O 1
ATOM 1557 N N . ARG A 1 198 ? 8.012 -3.866 -19.717 1.00 92.25 198 ARG A N 1
ATOM 1558 C CA . ARG A 1 198 ? 9.367 -3.765 -19.161 1.00 92.25 198 ARG A CA 1
ATOM 1559 C C . ARG A 1 198 ? 9.553 -4.618 -17.911 1.00 92.25 198 ARG A C 1
ATOM 1561 O O . ARG A 1 198 ? 10.600 -5.235 -17.755 1.00 92.25 198 ARG A O 1
ATOM 1568 N N . MET A 1 199 ? 8.577 -4.633 -17.002 1.00 93.81 199 MET A N 1
ATOM 1569 C CA . MET A 1 199 ? 8.673 -5.478 -15.809 1.00 93.81 199 MET A CA 1
ATOM 1570 C C . MET A 1 199 ? 8.665 -6.964 -16.182 1.00 93.81 199 MET A C 1
ATOM 1572 O O . MET A 1 199 ? 9.394 -7.740 -15.567 1.00 93.81 199 MET A O 1
ATOM 1576 N N . ASP A 1 200 ? 7.880 -7.359 -17.188 1.00 95.00 200 ASP A N 1
ATOM 1577 C CA . ASP A 1 200 ? 7.879 -8.734 -17.696 1.00 95.00 200 ASP A CA 1
ATOM 1578 C C . ASP A 1 200 ? 9.215 -9.116 -18.356 1.00 95.00 200 ASP A C 1
ATOM 1580 O O . ASP A 1 200 ? 9.751 -10.168 -18.012 1.00 95.00 200 ASP A O 1
ATOM 1584 N N . ASP A 1 201 ? 9.814 -8.241 -19.174 1.00 93.31 201 ASP A N 1
ATOM 1585 C CA . ASP A 1 201 ? 11.164 -8.439 -19.738 1.00 93.31 201 ASP A CA 1
ATOM 1586 C C . ASP A 1 201 ? 12.223 -8.636 -18.640 1.00 93.31 201 ASP A C 1
ATOM 1588 O O . ASP A 1 201 ? 12.979 -9.607 -18.650 1.00 93.31 201 ASP A O 1
ATOM 1592 N N . ILE A 1 202 ? 12.239 -7.766 -17.624 1.00 91.69 202 ILE A N 1
ATOM 1593 C CA . ILE A 1 202 ? 13.185 -7.878 -16.506 1.00 91.69 202 ILE A CA 1
ATOM 1594 C C . ILE A 1 202 ? 13.017 -9.211 -15.767 1.00 91.69 202 ILE A C 1
ATOM 1596 O O . ILE A 1 202 ? 14.006 -9.877 -15.451 1.00 91.69 202 ILE A O 1
ATOM 1600 N N . LYS A 1 203 ? 11.773 -9.618 -15.491 1.00 93.69 203 LYS A N 1
ATOM 1601 C CA . LYS A 1 203 ? 11.487 -10.903 -14.839 1.00 93.69 203 LYS A CA 1
ATOM 1602 C C . LYS A 1 203 ? 11.974 -12.076 -15.686 1.00 93.69 203 LYS A C 1
ATOM 1604 O O . LYS A 1 203 ? 12.551 -13.007 -15.132 1.00 93.69 203 LYS A O 1
ATOM 1609 N N . GLU A 1 204 ? 11.759 -12.041 -16.999 1.00 93.44 204 GLU A N 1
ATOM 1610 C CA . GLU A 1 204 ? 12.226 -13.081 -17.918 1.00 93.44 204 GLU A CA 1
ATOM 1611 C C . GLU A 1 204 ? 13.749 -13.199 -17.904 1.00 93.44 204 GLU A C 1
ATOM 1613 O O . GLU A 1 204 ? 14.284 -14.288 -17.682 1.00 93.44 204 GLU A O 1
ATOM 1618 N N . ARG A 1 205 ? 14.449 -12.068 -18.011 1.00 91.62 205 ARG A N 1
ATOM 1619 C CA . ARG A 1 205 ? 15.914 -12.007 -17.940 1.00 91.62 205 ARG A CA 1
ATOM 1620 C C . ARG A 1 205 ? 16.455 -12.578 -16.631 1.00 91.62 205 ARG A C 1
ATOM 1622 O O . ARG A 1 205 ? 17.419 -13.344 -16.645 1.00 91.62 205 ARG A O 1
ATOM 1629 N N . LEU A 1 206 ? 15.800 -12.292 -15.505 1.00 90.06 206 LEU A N 1
ATOM 1630 C CA . LEU A 1 206 ? 16.158 -12.879 -14.211 1.00 90.06 206 LEU A CA 1
ATOM 1631 C C . LEU A 1 206 ? 16.009 -14.400 -14.184 1.00 90.06 206 LEU A C 1
ATOM 1633 O O . LEU A 1 206 ? 16.886 -15.087 -13.660 1.00 90.06 206 LEU A O 1
ATOM 1637 N N . MET A 1 207 ? 14.935 -14.933 -14.768 1.00 90.88 207 MET A N 1
ATOM 1638 C CA . MET A 1 207 ? 14.672 -16.376 -14.792 1.00 90.88 207 MET A CA 1
ATOM 1639 C C . MET A 1 207 ? 15.678 -17.157 -15.648 1.00 90.88 207 MET A C 1
ATOM 1641 O O . MET A 1 207 ? 15.919 -18.329 -15.367 1.00 90.88 207 MET A O 1
ATOM 1645 N N . ILE A 1 208 ? 16.290 -16.522 -16.654 1.00 91.19 208 ILE A N 1
ATOM 1646 C CA . ILE A 1 208 ? 17.314 -17.144 -17.514 1.00 91.19 208 ILE A CA 1
ATOM 1647 C C . ILE A 1 208 ? 18.756 -16.830 -17.086 1.00 91.19 208 ILE A C 1
ATOM 1649 O O . ILE A 1 208 ? 19.699 -17.257 -17.750 1.00 91.19 208 ILE A O 1
ATOM 1653 N N . GLY A 1 209 ? 18.951 -16.085 -15.994 1.00 85.62 209 GLY A N 1
ATOM 1654 C CA . GLY A 1 209 ? 20.285 -15.724 -15.510 1.00 85.62 209 GLY A CA 1
ATOM 1655 C C . GLY A 1 209 ? 20.940 -14.534 -16.220 1.00 85.62 209 GLY A C 1
ATOM 1656 O O . GLY A 1 209 ? 22.125 -14.277 -16.005 1.00 85.62 209 GLY A O 1
ATOM 1657 N N . ASP A 1 210 ? 20.198 -13.777 -17.032 1.00 83.88 210 ASP A N 1
ATOM 1658 C CA . ASP A 1 210 ? 20.685 -12.576 -17.721 1.00 83.88 210 ASP A CA 1
ATOM 1659 C C . ASP A 1 210 ? 20.606 -11.326 -16.824 1.00 83.88 210 ASP A C 1
ATOM 1661 O O . ASP A 1 210 ? 20.000 -10.302 -17.143 1.00 83.88 210 ASP A O 1
ATOM 1665 N N . PHE A 1 211 ? 21.225 -11.420 -15.648 1.00 74.50 211 PHE A N 1
ATOM 1666 C CA . PHE A 1 211 ? 21.330 -10.331 -14.683 1.00 74.50 211 PHE A CA 1
ATOM 1667 C C . PHE A 1 211 ? 22.798 -10.159 -14.285 1.00 74.50 211 PHE A C 1
ATOM 1669 O O . PHE A 1 211 ? 23.250 -10.541 -13.211 1.00 74.50 211 PHE A O 1
ATOM 1676 N N . ARG A 1 212 ? 23.619 -9.617 -15.190 1.00 61.25 212 ARG A N 1
ATOM 1677 C CA . ARG A 1 212 ? 24.999 -9.267 -14.827 1.00 61.25 212 ARG A CA 1
ATOM 1678 C C . ARG A 1 212 ? 24.964 -8.056 -13.893 1.00 61.25 212 ARG A C 1
ATOM 1680 O O . ARG A 1 212 ? 24.836 -6.922 -14.342 1.00 61.25 212 ARG A O 1
ATOM 1687 N N . THR A 1 213 ? 25.025 -8.363 -12.598 1.00 55.56 213 THR A N 1
ATOM 1688 C CA . THR A 1 213 ? 25.134 -7.464 -11.445 1.00 55.56 213 THR A CA 1
ATOM 1689 C C . THR A 1 213 ? 26.053 -6.284 -11.746 1.00 55.56 213 THR A C 1
ATOM 1691 O O . THR A 1 213 ? 27.161 -6.522 -12.220 1.00 55.56 213 THR A O 1
ATOM 1694 N N . GLY A 1 214 ? 25.566 -5.066 -11.472 1.00 50.25 214 GLY A N 1
ATOM 1695 C CA . GLY A 1 214 ? 26.249 -3.763 -11.444 1.00 50.25 214 GLY A CA 1
ATOM 1696 C C . GLY A 1 214 ? 27.633 -3.663 -12.093 1.00 50.25 214 GLY A C 1
ATOM 1697 O O . GLY A 1 214 ? 28.584 -4.329 -11.685 1.00 50.25 214 GLY A O 1
ATOM 1698 N N . ARG A 1 215 ? 27.802 -2.731 -13.044 1.00 45.28 215 ARG A N 1
ATOM 1699 C CA . ARG A 1 215 ? 29.158 -2.282 -13.410 1.00 45.28 215 ARG A CA 1
ATOM 1700 C C . ARG A 1 215 ? 29.930 -1.969 -12.119 1.00 45.28 215 ARG A C 1
ATOM 1702 O O . ARG A 1 215 ? 29.337 -1.360 -11.227 1.00 45.28 215 ARG A O 1
ATOM 1709 N N . PRO A 1 216 ? 31.216 -2.353 -12.006 1.00 45.00 216 PRO A N 1
ATOM 1710 C CA . PRO A 1 216 ? 32.008 -2.001 -10.840 1.00 45.00 216 PRO A CA 1
ATOM 1711 C C . PRO A 1 216 ? 31.899 -0.493 -10.633 1.00 45.00 216 PRO A C 1
ATOM 1713 O O . PRO A 1 216 ? 32.166 0.271 -11.565 1.00 45.00 216 PRO A O 1
ATOM 1716 N N . VAL A 1 217 ? 31.492 -0.070 -9.435 1.00 48.12 217 VAL A N 1
ATOM 1717 C CA . VAL A 1 217 ? 31.697 1.310 -8.997 1.00 48.12 217 VAL A CA 1
ATOM 1718 C C . VAL A 1 217 ? 33.177 1.586 -9.243 1.00 48.12 217 VAL A C 1
ATOM 1720 O O . VAL A 1 217 ? 34.026 0.851 -8.731 1.00 48.12 217 VAL A O 1
ATOM 1723 N N . ALA A 1 218 ? 33.490 2.555 -10.107 1.00 45.56 218 ALA A N 1
ATOM 1724 C CA . ALA A 1 218 ? 34.868 2.966 -10.329 1.00 45.56 218 ALA A CA 1
ATOM 1725 C C . ALA A 1 218 ? 35.494 3.198 -8.950 1.00 45.56 218 ALA A C 1
ATOM 1727 O O . ALA A 1 218 ? 34.914 3.920 -8.132 1.00 45.56 218 ALA A O 1
ATOM 1728 N N . ARG A 1 219 ? 36.607 2.511 -8.657 1.00 38.97 219 ARG A N 1
ATOM 1729 C CA . ARG A 1 219 ? 37.336 2.724 -7.406 1.00 38.97 219 ARG A CA 1
ATOM 1730 C C . ARG A 1 219 ? 37.573 4.228 -7.294 1.00 38.97 219 ARG A C 1
ATOM 1732 O O . ARG A 1 219 ? 38.091 4.832 -8.227 1.00 38.97 219 ARG A O 1
ATOM 1739 N N . ARG A 1 220 ? 37.099 4.829 -6.203 1.00 42.12 220 ARG A N 1
ATOM 1740 C CA . ARG A 1 220 ? 37.513 6.181 -5.845 1.00 42.12 220 ARG A CA 1
ATOM 1741 C C . ARG A 1 220 ? 38.987 6.066 -5.469 1.00 42.12 220 ARG A C 1
ATOM 1743 O O . ARG A 1 220 ? 39.290 5.379 -4.493 1.00 42.12 220 ARG A O 1
ATOM 1750 N N . ASP A 1 221 ? 39.841 6.625 -6.316 1.00 51.69 221 ASP A N 1
ATOM 1751 C CA . ASP A 1 221 ? 41.263 6.834 -6.039 1.00 51.69 221 ASP A CA 1
ATOM 1752 C C . ASP A 1 221 ? 41.449 7.811 -4.867 1.00 51.69 221 ASP A C 1
ATOM 1754 O O . ASP A 1 221 ? 40.609 8.736 -4.724 1.00 51.69 221 ASP A O 1
#

Foldseek 3Di:
DQVVLLVVLVVDDDAAADEAFAQFQAVDPCVVVQVVCVVPCVVVVVVLDDDDLSLLVRLLVCLVAVLRSLNTPHHQLLRCVVVVVSRNVHYDYDQPVDDDDDPCPSVNLVVVLVVCNVVSDDQFSLSRHPSQADGAALQSHGDDRQKGKTFGRVLCVCVCVCVNVPVCPVPVVPDCSSVVSSVRGMDIGHDSVVSSVRSVVRSVCVVVVVRPYHDRPPPDD

Sequence (221 aa):
MIPVLRDIRKAVSCQLSVLVNEGCVFECPLRRYHAGVMSHAQASIEGGYHTDFCYYSCSQWKGARTEEYLRAPWIRPQDIDAYLDMGMEVVKIAGREKMGDGPASHTDWIVQVTQAYFDRDVEDMAEMLVAMEPPNMLDGTPATQNYRVKVKARELDGFLKFFADGHCSRHCNTCRYCGNWADKAAEVVGDRPAYVARMDDIKERLMIGDFRTGRPVARRD